Protein AF-A0A9X1FYC7-F1 (afdb_monomer)

Organism: NCBI:txid2859783

pLDDT: mean 73.68, std 27.94, range [28.66, 98.88]

Structure (mmCIF, N/CA/C/O backbone):
data_AF-A0A9X1FYC7-F1
#
_entry.id   AF-A0A9X1FYC7-F1
#
loop_
_atom_site.group_PDB
_atom_site.id
_atom_site.type_symbol
_atom_site.label_atom_id
_atom_site.label_alt_id
_atom_site.label_comp_id
_atom_site.label_asym_id
_atom_site.label_entity_id
_atom_site.label_seq_id
_atom_site.pdbx_PDB_ins_code
_atom_site.Cartn_x
_atom_site.Cartn_y
_atom_site.Cartn_z
_atom_site.occupancy
_atom_site.B_iso_or_equiv
_atom_site.auth_seq_id
_atom_site.auth_comp_id
_atom_site.auth_asym_id
_atom_site.auth_atom_id
_atom_site.pdbx_PDB_model_num
ATOM 1 N N . MET A 1 1 ? -61.779 7.652 -61.565 1.00 39.59 1 MET A N 1
ATOM 2 C CA . MET A 1 1 ? -60.706 7.205 -62.481 1.00 39.59 1 MET A CA 1
ATOM 3 C C . MET A 1 1 ? -59.621 6.547 -61.623 1.00 39.59 1 MET A C 1
ATOM 5 O O . MET A 1 1 ? -58.997 7.245 -60.848 1.00 39.59 1 MET A O 1
ATOM 9 N N . THR A 1 2 ? -59.650 5.222 -61.398 1.00 35.53 2 THR A N 1
ATOM 10 C CA . THR A 1 2 ? -58.860 4.187 -62.126 1.00 35.53 2 THR A CA 1
ATOM 11 C C . THR A 1 2 ? -57.354 4.499 -62.146 1.00 35.53 2 THR A C 1
ATOM 13 O O . THR A 1 2 ? -57.005 5.549 -62.652 1.00 35.53 2 THR A O 1
ATOM 16 N N . LYS A 1 3 ? -56.393 3.660 -61.727 1.00 34.56 3 LYS A N 1
ATOM 17 C CA . LYS A 1 3 ? -56.337 2.210 -61.451 1.00 34.56 3 LYS A CA 1
ATOM 18 C C . LYS A 1 3 ? -54.973 1.872 -60.783 1.00 34.56 3 LYS A C 1
ATOM 20 O O . LYS A 1 3 ? -53.958 2.397 -61.207 1.00 34.56 3 LYS A O 1
ATOM 25 N N . LYS A 1 4 ? -55.015 0.886 -59.873 1.00 35.84 4 LYS A N 1
ATOM 26 C CA . LYS A 1 4 ? -54.132 -0.299 -59.682 1.00 35.84 4 LYS A CA 1
ATOM 27 C C . LYS A 1 4 ? -52.635 -0.210 -59.279 1.00 35.84 4 LYS A C 1
ATOM 29 O O . LYS A 1 4 ? -51.800 0.336 -59.981 1.00 35.84 4 LYS A O 1
ATOM 34 N N . LYS A 1 5 ? -52.361 -0.989 -58.211 1.00 39.53 5 LYS A N 1
ATOM 35 C CA . LYS A 1 5 ? -51.136 -1.730 -57.807 1.00 39.53 5 LYS A CA 1
ATOM 36 C C . LYS A 1 5 ? -50.434 -2.506 -58.949 1.00 39.53 5 LYS A C 1
ATOM 38 O O . LYS A 1 5 ? -51.079 -2.815 -59.952 1.00 39.53 5 LYS A O 1
ATOM 43 N N . PRO A 1 6 ? -49.201 -2.989 -58.698 1.00 44.75 6 PRO A N 1
ATOM 44 C CA . PRO A 1 6 ? -49.001 -4.418 -58.367 1.00 44.75 6 PRO A CA 1
ATOM 45 C C . PRO A 1 6 ? -48.153 -4.603 -57.075 1.00 44.75 6 PRO A C 1
ATOM 47 O O . PRO A 1 6 ? -47.366 -3.723 -56.759 1.00 44.75 6 PRO A O 1
ATOM 50 N N . THR A 1 7 ? -48.299 -5.581 -56.163 1.00 32.28 7 THR A N 1
ATOM 51 C CA . THR A 1 7 ? -48.655 -7.027 -56.175 1.00 32.28 7 THR A CA 1
ATOM 52 C C . THR A 1 7 ? -47.429 -7.966 -56.261 1.00 32.28 7 THR A C 1
ATOM 54 O O . THR A 1 7 ? -46.946 -8.205 -57.358 1.00 32.28 7 THR A O 1
ATOM 57 N N . THR A 1 8 ? -47.052 -8.530 -55.090 1.00 30.67 8 THR A N 1
ATOM 58 C CA . THR A 1 8 ? -46.605 -9.933 -54.801 1.00 30.67 8 THR A CA 1
ATOM 59 C C . THR A 1 8 ? -45.218 -10.357 -55.358 1.00 30.67 8 THR A C 1
ATOM 61 O O . THR A 1 8 ? -44.834 -9.962 -56.442 1.00 30.67 8 THR A O 1
ATOM 64 N N . THR A 1 9 ? -44.365 -11.173 -54.715 1.00 29.67 9 THR A N 1
ATOM 65 C CA . THR A 1 9 ? -44.637 -12.463 -54.053 1.00 29.67 9 THR A CA 1
ATOM 66 C C . THR A 1 9 ? -43.403 -12.989 -53.298 1.00 29.67 9 THR A C 1
ATOM 68 O O . THR A 1 9 ? -42.293 -12.961 -53.821 1.00 29.67 9 THR A O 1
ATOM 71 N N . LEU A 1 10 ? -43.641 -13.555 -52.109 1.00 33.66 10 LEU A N 1
ATOM 72 C CA . LEU A 1 10 ? -42.809 -14.553 -51.428 1.00 33.66 10 LEU A CA 1
ATOM 73 C C . LEU A 1 10 ? -42.621 -15.830 -52.271 1.00 33.66 10 LEU A C 1
ATOM 75 O O . LEU A 1 10 ? -43.569 -16.291 -52.903 1.00 33.66 10 LEU A O 1
ATOM 79 N N . LYS A 1 11 ? -41.476 -16.509 -52.131 1.00 32.56 11 LYS A N 1
ATOM 80 C CA . LYS A 1 11 ? -41.383 -17.964 -52.342 1.00 32.56 11 LYS A CA 1
ATOM 81 C C . LYS A 1 11 ? -40.678 -18.639 -51.164 1.00 32.56 11 LYS A C 1
ATOM 83 O O . LYS A 1 11 ? -39.485 -18.466 -50.954 1.00 32.56 11 LYS A O 1
ATOM 88 N N . LYS A 1 12 ? -41.466 -19.422 -50.420 1.00 36.34 12 LYS A N 1
ATOM 89 C CA . LYS A 1 12 ? -41.041 -20.607 -49.664 1.00 36.34 12 LYS A CA 1
ATOM 90 C C . LYS A 1 12 ? -40.806 -21.756 -50.651 1.00 36.34 12 LYS A C 1
ATOM 92 O O . LYS A 1 12 ? -41.592 -21.887 -51.587 1.00 36.34 12 LYS A O 1
ATOM 97 N N . SER A 1 13 ? -39.864 -22.648 -50.350 1.00 31.16 13 SER A N 1
ATOM 98 C CA . SER A 1 13 ? -40.014 -24.086 -50.625 1.00 31.16 13 SER A CA 1
ATOM 99 C C . SER A 1 13 ? -38.979 -24.909 -49.847 1.00 31.16 13 SER A C 1
ATOM 101 O O . SER A 1 13 ? -37.792 -24.846 -50.147 1.00 31.16 13 SER A O 1
ATOM 103 N N . ALA A 1 14 ? -39.454 -25.697 -48.880 1.00 36.84 14 ALA A N 1
ATOM 104 C CA . ALA A 1 14 ? -38.977 -27.066 -48.655 1.00 36.84 14 ALA A CA 1
ATOM 105 C C . ALA A 1 14 ? -39.871 -28.002 -49.498 1.00 36.84 14 ALA A C 1
ATOM 107 O O . ALA A 1 14 ? -40.963 -27.569 -49.892 1.00 36.84 14 ALA A O 1
ATOM 108 N N . PRO A 1 15 ? -39.427 -29.220 -49.847 1.00 40.66 15 PRO A N 1
ATOM 109 C CA . PRO A 1 15 ? -39.662 -30.424 -49.012 1.00 40.66 15 PRO A CA 1
ATOM 110 C C . PRO A 1 15 ? -38.456 -31.408 -49.125 1.00 40.66 15 PRO A C 1
ATOM 112 O O . PRO A 1 15 ? -37.512 -31.102 -49.839 1.00 40.66 15 PRO A O 1
ATOM 115 N N . SER A 1 16 ? -38.321 -32.611 -48.559 1.00 29.22 16 SER A N 1
ATOM 116 C CA . SER A 1 16 ? -38.872 -33.417 -47.457 1.00 29.22 16 SER A CA 1
ATOM 117 C C . SER A 1 16 ? -38.073 -34.744 -47.447 1.00 29.22 16 SER A C 1
ATOM 119 O O . SER A 1 16 ? -37.817 -35.271 -48.522 1.00 29.22 16 SER A O 1
ATOM 121 N N . LEU A 1 17 ? -37.763 -35.275 -46.256 1.00 30.27 17 LEU A N 1
ATOM 122 C CA . LEU A 1 17 ? -37.797 -36.695 -45.835 1.00 30.27 17 LEU A CA 1
ATOM 123 C C . LEU A 1 17 ? -37.235 -37.810 -46.752 1.00 30.27 17 LEU A C 1
ATOM 125 O O . LEU A 1 17 ? -37.839 -38.124 -47.767 1.00 30.27 17 LEU A O 1
ATOM 129 N N . SER A 1 18 ? -36.233 -38.559 -46.262 1.00 30.00 18 SER A N 1
ATOM 130 C CA . SER A 1 18 ? -36.378 -39.975 -45.834 1.00 30.00 18 SER A CA 1
ATOM 131 C C . SER A 1 18 ? -35.009 -40.643 -45.631 1.00 30.00 18 SER A C 1
ATOM 133 O O . SER A 1 18 ? -34.160 -40.535 -46.512 1.00 30.00 18 SER A O 1
ATOM 135 N N . GLY A 1 19 ? -34.813 -41.387 -44.536 1.00 28.66 19 GLY A N 1
ATOM 136 C CA . GLY A 1 19 ? -33.676 -42.309 -44.414 1.00 28.66 19 GLY A CA 1
ATOM 137 C C . GLY A 1 19 ? -33.257 -42.639 -42.984 1.00 28.66 19 GLY A C 1
ATOM 138 O O . GLY A 1 19 ? -32.176 -42.251 -42.561 1.00 28.66 19 GLY A O 1
ATOM 139 N N . SER A 1 20 ? -34.109 -43.352 -42.247 1.00 31.59 20 SER A N 1
ATOM 140 C CA . SER A 1 20 ? -33.734 -44.055 -41.016 1.00 31.59 20 SER A CA 1
ATOM 141 C C . SER A 1 20 ? -32.951 -45.322 -41.360 1.00 31.59 20 SER A C 1
ATOM 143 O O . SER A 1 20 ? -33.484 -46.134 -42.110 1.00 31.59 20 SER A O 1
ATOM 145 N N . VAL A 1 21 ? -31.775 -45.550 -40.761 1.00 33.66 21 VAL A N 1
ATOM 146 C CA . VAL A 1 21 ? -31.262 -46.908 -40.490 1.00 33.66 21 VAL A CA 1
ATOM 147 C C . VAL A 1 21 ? -30.452 -46.898 -39.184 1.00 33.66 21 VAL A C 1
ATOM 149 O O . VAL A 1 21 ? -29.714 -45.958 -38.903 1.00 33.66 21 VAL A O 1
ATOM 152 N N . HIS A 1 22 ? -30.693 -47.930 -38.379 1.00 34.09 22 HIS A N 1
ATOM 153 C CA . HIS A 1 22 ? -30.219 -48.213 -37.022 1.00 34.09 22 HIS A CA 1
ATOM 154 C C . HIS A 1 22 ? -28.691 -48.374 -36.858 1.00 34.09 22 HIS A C 1
ATOM 156 O O . HIS A 1 22 ? -27.996 -48.608 -37.845 1.00 34.09 22 HIS A O 1
ATOM 162 N N . PRO A 1 23 ? -28.178 -48.322 -35.607 1.00 35.34 23 PRO A N 1
ATOM 163 C CA . PRO A 1 23 ? -26.800 -48.670 -35.276 1.00 35.34 23 PRO A CA 1
ATOM 164 C C . PRO A 1 23 ? -26.636 -50.196 -35.180 1.00 35.34 23 PRO A C 1
ATOM 166 O O . PRO A 1 23 ? -27.430 -50.868 -34.521 1.00 35.34 23 PRO A O 1
ATOM 169 N N . GLU A 1 24 ? -25.603 -50.736 -35.823 1.00 30.73 24 GLU A N 1
ATOM 170 C CA . GLU A 1 24 ? -25.216 -52.146 -35.729 1.00 30.73 24 GLU A CA 1
ATOM 171 C C . GLU A 1 24 ? -24.050 -52.305 -34.743 1.00 30.73 24 GLU A C 1
ATOM 173 O O . GLU A 1 24 ? -23.119 -51.498 -34.708 1.00 30.73 24 GLU A O 1
ATOM 178 N N . ALA A 1 25 ? -24.165 -53.320 -33.891 1.00 31.06 25 ALA A N 1
ATOM 179 C CA . ALA A 1 25 ? -23.308 -53.603 -32.754 1.00 31.06 25 ALA A CA 1
ATOM 180 C C . ALA A 1 25 ? -22.258 -54.683 -33.070 1.00 31.06 25 ALA A C 1
ATOM 182 O O . ALA A 1 25 ? -22.609 -55.694 -33.666 1.00 31.06 25 ALA A O 1
ATOM 183 N N . ALA A 1 26 ? -21.045 -54.471 -32.531 1.00 35.38 26 ALA A N 1
ATOM 184 C CA . ALA A 1 26 ? -20.015 -55.436 -32.092 1.00 35.38 26 ALA A CA 1
ATOM 185 C C . ALA A 1 26 ? -19.404 -56.414 -33.145 1.00 35.38 26 ALA A C 1
ATOM 187 O O . ALA A 1 26 ? -20.023 -56.719 -34.157 1.00 35.38 26 ALA A O 1
ATOM 188 N N . PRO A 1 27 ? -18.155 -56.892 -32.944 1.00 37.44 27 PRO A N 1
ATOM 189 C CA . PRO A 1 27 ? -17.914 -57.868 -31.886 1.00 37.44 27 PRO A CA 1
ATOM 190 C C . PRO A 1 27 ? -16.677 -57.609 -31.018 1.00 37.44 27 PRO A C 1
ATOM 192 O O . PRO A 1 27 ? -15.715 -56.928 -31.371 1.00 37.44 27 PRO A O 1
ATOM 195 N N . GLU A 1 28 ? -16.777 -58.221 -29.850 1.00 32.88 28 GLU A N 1
ATOM 196 C CA . GLU A 1 28 ? -15.784 -58.438 -28.817 1.00 32.88 28 GLU A CA 1
ATOM 197 C C . GLU A 1 28 ? -14.549 -59.162 -29.373 1.00 32.88 28 GLU A C 1
ATOM 199 O O . GLU A 1 28 ? -14.662 -60.096 -30.167 1.00 32.88 28 GLU A O 1
ATOM 204 N N . HIS A 1 29 ? -13.365 -58.764 -28.910 1.00 35.06 29 HIS A N 1
ATOM 205 C CA . HIS A 1 29 ? -12.172 -59.596 -28.997 1.00 35.06 29 HIS A CA 1
ATOM 206 C C . HIS A 1 29 ? -11.594 -59.750 -27.593 1.00 35.06 29 HIS A C 1
ATOM 208 O O . HIS A 1 29 ? -10.916 -58.865 -27.070 1.00 35.06 29 HIS A O 1
ATOM 214 N N . GLU A 1 30 ? -11.903 -60.894 -26.985 1.00 33.81 30 GLU A N 1
ATOM 215 C CA . GLU A 1 30 ? -11.143 -61.450 -25.876 1.00 33.81 30 GLU A CA 1
ATOM 216 C C . GLU A 1 30 ? -9.729 -61.813 -26.361 1.00 33.81 30 GLU A C 1
ATOM 218 O O . GLU A 1 30 ? -9.543 -62.381 -27.441 1.00 33.81 30 GLU A O 1
ATOM 223 N N . GLY A 1 31 ? -8.726 -61.467 -25.555 1.00 32.03 31 GLY A N 1
ATOM 224 C CA . GLY A 1 31 ? -7.322 -61.787 -25.786 1.00 32.03 31 GLY A CA 1
ATOM 225 C C . GLY A 1 31 ? -6.504 -61.538 -24.519 1.00 32.03 31 GLY A C 1
ATOM 226 O O . GLY A 1 31 ? -6.335 -60.397 -24.105 1.00 32.03 31 GLY A O 1
ATOM 227 N N . GLU A 1 32 ? -6.060 -62.634 -23.906 1.00 35.28 32 GLU A N 1
ATOM 228 C CA . GLU A 1 32 ? -5.265 -62.796 -22.676 1.00 35.28 32 GLU A CA 1
ATOM 229 C C . GLU A 1 32 ? -4.143 -61.770 -22.382 1.00 35.28 32 GLU A C 1
ATOM 231 O O . GLU A 1 32 ? -3.536 -61.203 -23.294 1.00 35.28 32 GLU A O 1
ATOM 236 N N . PRO A 1 33 ? -3.769 -61.603 -21.092 1.00 39.25 33 PRO A N 1
ATOM 237 C CA . PRO A 1 33 ? -2.792 -60.610 -20.655 1.00 39.25 33 PRO A CA 1
ATOM 238 C C . PRO A 1 33 ? -1.338 -61.075 -20.872 1.00 39.25 33 PRO A C 1
ATOM 240 O O . PRO A 1 33 ? -0.995 -62.222 -20.561 1.00 39.25 33 PRO A O 1
ATOM 243 N N . PRO A 1 34 ? -0.412 -60.197 -21.307 1.00 37.66 34 PRO A N 1
ATOM 244 C CA . PRO A 1 34 ? 0.995 -60.551 -21.351 1.00 37.66 34 PRO A CA 1
ATOM 245 C C . PRO A 1 34 ? 1.662 -60.402 -19.976 1.00 37.66 34 PRO A C 1
ATOM 247 O O . PRO A 1 34 ? 1.774 -59.329 -19.388 1.00 37.66 34 PRO A O 1
ATOM 250 N N . LYS A 1 35 ? 2.114 -61.568 -19.517 1.00 33.72 35 LYS A N 1
ATOM 251 C CA . LYS A 1 35 ? 3.142 -61.914 -18.530 1.00 33.72 35 LYS A CA 1
ATOM 252 C C . LYS A 1 35 ? 4.108 -60.793 -18.112 1.00 33.72 35 LYS A C 1
ATOM 254 O O . LYS A 1 35 ? 4.807 -60.191 -18.920 1.00 33.72 35 LYS A O 1
ATOM 259 N N . THR A 1 36 ? 4.237 -60.679 -16.793 1.00 35.31 36 THR A N 1
ATOM 260 C CA . THR A 1 36 ? 5.362 -60.116 -16.040 1.00 35.31 36 THR A CA 1
ATOM 261 C C . THR A 1 36 ? 6.721 -60.536 -16.606 1.00 35.31 36 THR A C 1
ATOM 263 O O . THR A 1 36 ? 7.048 -61.724 -16.620 1.00 35.31 36 THR A O 1
ATOM 266 N N . ALA A 1 37 ? 7.543 -59.556 -16.975 1.00 34.03 37 ALA A N 1
ATOM 267 C CA . ALA A 1 37 ? 8.979 -59.723 -17.148 1.00 34.03 37 ALA A CA 1
ATOM 268 C C . ALA A 1 37 ? 9.693 -58.720 -16.234 1.00 34.03 37 ALA A C 1
ATOM 270 O O . ALA A 1 37 ? 9.769 -57.529 -16.530 1.00 34.03 37 ALA A O 1
ATOM 271 N N . SER A 1 38 ? 10.195 -59.221 -15.103 1.00 31.80 38 SER A N 1
ATOM 272 C CA . SER A 1 38 ? 11.204 -58.545 -14.291 1.00 31.80 38 SER A CA 1
ATOM 273 C C . SER A 1 38 ? 12.414 -58.233 -15.166 1.00 31.80 38 SER A C 1
ATOM 275 O O . SER A 1 38 ? 13.122 -59.148 -15.582 1.00 31.80 38 SER A O 1
ATOM 277 N N . GLN A 1 39 ? 12.682 -56.954 -15.413 1.00 33.38 39 GLN A N 1
ATOM 278 C CA . GLN A 1 39 ? 14.016 -56.515 -15.799 1.00 33.38 39 GLN A CA 1
ATOM 279 C C . GLN A 1 39 ? 14.755 -56.091 -14.535 1.00 33.38 39 GLN A C 1
ATOM 281 O O . GLN A 1 39 ? 14.497 -55.053 -13.933 1.00 33.38 39 GLN A O 1
ATOM 286 N N . THR A 1 40 ? 15.661 -56.965 -14.117 1.00 32.84 40 THR A N 1
ATOM 287 C CA . THR A 1 40 ? 16.714 -56.688 -13.149 1.00 32.84 40 THR A CA 1
ATOM 288 C C . THR A 1 40 ? 17.644 -55.620 -13.722 1.00 32.84 40 THR A C 1
ATOM 290 O O . THR A 1 40 ? 18.358 -55.879 -14.692 1.00 32.84 40 THR A O 1
ATOM 293 N N . VAL A 1 41 ? 17.648 -54.428 -13.128 1.00 35.31 41 VAL A N 1
ATOM 294 C CA . VAL A 1 41 ? 18.678 -53.412 -13.370 1.00 35.31 41 VAL A CA 1
ATOM 295 C C . VAL A 1 41 ? 19.931 -53.854 -12.612 1.00 35.31 41 VAL A C 1
ATOM 297 O O . VAL A 1 41 ? 19.954 -53.852 -11.383 1.00 35.31 41 VAL A O 1
ATOM 300 N N . GLY A 1 42 ? 20.945 -54.314 -13.347 1.00 33.16 42 GLY A N 1
ATOM 301 C CA . GLY A 1 42 ? 22.277 -54.577 -12.800 1.00 33.16 42 GLY A CA 1
ATOM 302 C C . GLY A 1 42 ? 23.008 -53.267 -12.461 1.00 33.16 42 GLY A C 1
ATOM 303 O O . GLY A 1 42 ? 22.715 -52.235 -13.069 1.00 33.16 42 GLY A O 1
ATOM 304 N N . PRO A 1 43 ? 23.939 -53.280 -11.493 1.00 34.44 43 PRO A N 1
ATOM 305 C CA . PRO A 1 43 ? 24.620 -52.076 -11.031 1.00 34.44 43 PRO A CA 1
ATOM 306 C C . PRO A 1 43 ? 25.580 -51.544 -12.102 1.00 34.44 43 PRO A C 1
ATOM 308 O O . PRO A 1 43 ? 26.442 -52.267 -12.597 1.00 34.44 43 PRO A O 1
ATOM 311 N N . VAL A 1 44 ? 25.432 -50.264 -12.444 1.00 38.22 44 VAL A N 1
ATOM 312 C CA . VAL A 1 44 ? 26.381 -49.523 -13.283 1.00 38.22 44 VAL A CA 1
ATOM 313 C C . VAL A 1 44 ? 27.482 -48.987 -12.369 1.00 38.22 44 VAL A C 1
ATOM 315 O O . VAL A 1 44 ? 27.223 -48.144 -11.512 1.00 38.22 44 VAL A O 1
ATOM 318 N N . GLU A 1 45 ? 28.702 -49.501 -12.524 1.00 38.97 45 GLU A N 1
ATOM 319 C CA . GLU A 1 45 ? 29.892 -48.973 -11.852 1.00 38.97 45 GLU A CA 1
ATOM 320 C C . GLU A 1 45 ? 30.224 -47.553 -12.357 1.00 38.97 45 GLU A C 1
ATOM 322 O O . GLU A 1 45 ? 30.182 -47.305 -13.568 1.00 38.97 45 GLU A O 1
ATOM 327 N N . PRO A 1 46 ? 30.580 -46.605 -11.468 1.00 37.09 46 PRO A N 1
ATOM 328 C CA . PRO A 1 46 ? 30.942 -45.254 -11.870 1.00 37.09 46 PRO A CA 1
ATOM 329 C C . PRO A 1 46 ? 32.383 -45.198 -12.397 1.00 37.09 46 PRO A C 1
ATOM 331 O O . PRO A 1 46 ? 33.333 -45.650 -11.758 1.00 37.09 46 PRO A O 1
ATOM 334 N N . LYS A 1 47 ? 32.545 -44.587 -13.572 1.00 35.38 47 LYS A N 1
ATOM 335 C CA . LYS A 1 47 ? 33.841 -44.258 -14.179 1.00 35.38 47 LYS A CA 1
ATOM 336 C C . LYS A 1 47 ? 34.431 -43.020 -13.472 1.00 35.38 47 LYS A C 1
ATOM 338 O O . LYS A 1 47 ? 33.677 -42.082 -13.224 1.00 35.38 47 LYS A O 1
ATOM 343 N N . PRO A 1 48 ? 35.736 -42.976 -13.142 1.00 34.88 48 PRO A N 1
ATOM 344 C CA . PRO A 1 48 ? 36.305 -41.868 -12.378 1.00 34.88 48 PRO A CA 1
ATOM 345 C C . PRO A 1 48 ? 36.494 -40.627 -13.261 1.00 34.88 48 PRO A C 1
ATOM 347 O O . PRO A 1 48 ? 37.219 -40.673 -14.257 1.00 34.88 48 PRO A O 1
ATOM 350 N N . GLU A 1 49 ? 35.854 -39.518 -12.887 1.00 37.97 49 GLU A N 1
ATOM 351 C CA . GLU A 1 49 ? 36.112 -38.199 -13.467 1.00 37.97 49 GLU A CA 1
ATOM 352 C C . GLU A 1 49 ? 37.311 -37.530 -12.789 1.00 37.97 49 GLU A C 1
ATOM 354 O O . GLU A 1 49 ? 37.517 -37.614 -11.576 1.00 37.97 49 GLU A O 1
ATOM 359 N N . ALA A 1 50 ? 38.137 -36.903 -13.622 1.00 33.38 50 ALA A N 1
ATOM 360 C CA . ALA A 1 50 ? 39.392 -36.281 -13.253 1.00 33.38 50 ALA A CA 1
ATOM 361 C C . ALA A 1 50 ? 39.170 -35.028 -12.396 1.00 33.38 50 ALA A C 1
ATOM 363 O O . ALA A 1 50 ? 38.426 -34.121 -12.761 1.00 33.38 50 ALA A O 1
ATOM 364 N N . VAL A 1 51 ? 39.886 -34.967 -11.277 1.00 33.06 51 VAL A N 1
ATOM 365 C CA . VAL A 1 51 ? 40.016 -33.777 -10.438 1.00 33.06 51 VAL A CA 1
ATOM 366 C C . VAL A 1 51 ? 40.881 -32.756 -11.179 1.00 33.06 51 VAL A C 1
ATOM 368 O O . VAL A 1 51 ? 42.070 -32.994 -11.388 1.00 33.06 51 VAL A O 1
ATOM 371 N N . THR A 1 52 ? 40.305 -31.614 -11.551 1.00 36.22 52 THR A N 1
ATOM 372 C CA . THR A 1 52 ? 41.070 -30.414 -11.915 1.00 36.22 52 THR A CA 1
ATOM 373 C C . THR A 1 52 ? 40.837 -29.327 -10.877 1.00 36.22 52 THR A C 1
ATOM 375 O O . THR A 1 52 ? 39.724 -28.833 -10.709 1.00 36.22 52 THR A O 1
ATOM 378 N N . ASP A 1 53 ? 41.920 -28.984 -10.189 1.00 35.34 53 ASP A N 1
ATOM 379 C CA . ASP A 1 53 ? 42.091 -27.799 -9.357 1.00 35.34 53 ASP A CA 1
ATOM 380 C C . ASP A 1 53 ? 41.907 -26.528 -10.207 1.00 35.34 53 ASP A C 1
ATOM 382 O O . ASP A 1 53 ? 42.546 -26.368 -11.248 1.00 35.34 53 ASP A O 1
ATOM 386 N N . ALA A 1 54 ? 41.007 -25.641 -9.782 1.00 35.28 54 ALA A N 1
ATOM 387 C CA . ALA A 1 54 ? 40.822 -24.317 -10.365 1.00 35.28 54 ALA A CA 1
ATOM 388 C C . ALA A 1 54 ? 40.393 -23.332 -9.271 1.00 35.28 54 ALA A C 1
ATOM 390 O O . ALA A 1 54 ? 39.231 -22.959 -9.112 1.00 35.28 54 ALA A O 1
ATOM 391 N N . THR A 1 55 ? 41.382 -22.894 -8.502 1.00 42.97 55 THR A N 1
ATOM 392 C CA . THR A 1 55 ? 41.341 -21.659 -7.723 1.00 42.97 55 THR A CA 1
ATOM 393 C C . THR A 1 55 ? 41.282 -20.451 -8.671 1.00 42.97 55 THR A C 1
ATOM 395 O O . THR A 1 55 ? 42.304 -19.969 -9.150 1.00 42.97 55 THR A O 1
ATOM 398 N N . ALA A 1 56 ? 40.082 -19.925 -8.945 1.00 37.75 56 ALA A N 1
ATOM 399 C CA . ALA A 1 56 ? 39.911 -18.636 -9.624 1.00 37.75 56 ALA A CA 1
ATOM 400 C C . ALA A 1 56 ? 38.743 -17.833 -9.023 1.00 37.75 56 ALA A C 1
ATOM 402 O O . ALA A 1 56 ? 37.587 -18.247 -9.039 1.00 37.75 56 ALA A O 1
ATOM 403 N N . LYS A 1 57 ? 39.073 -16.661 -8.472 1.00 37.50 57 LYS A N 1
ATOM 404 C CA . LYS A 1 57 ? 38.147 -15.667 -7.910 1.00 37.50 57 LYS A CA 1
ATOM 405 C C . LYS A 1 57 ? 37.365 -14.968 -9.043 1.00 37.50 57 LYS A C 1
ATOM 407 O O . LYS A 1 57 ? 38.000 -14.580 -10.023 1.00 37.50 57 LYS A O 1
ATOM 412 N N . PRO A 1 58 ? 36.041 -14.748 -8.925 1.00 40.53 58 PRO A N 1
ATOM 413 C CA . PRO A 1 58 ? 35.275 -14.043 -9.954 1.00 40.53 58 PRO A CA 1
ATOM 414 C C . PRO A 1 58 ? 35.661 -12.549 -10.039 1.00 40.53 58 PRO A C 1
ATOM 416 O O . PRO A 1 58 ? 35.999 -11.947 -9.011 1.00 40.53 58 PRO A O 1
ATOM 419 N N . PRO A 1 59 ? 35.629 -11.936 -11.240 1.00 39.66 59 PRO A N 1
ATOM 420 C CA . PRO A 1 59 ? 35.963 -10.526 -11.427 1.00 39.66 59 PRO A CA 1
ATOM 421 C C . PRO A 1 59 ? 34.891 -9.599 -10.834 1.00 39.66 59 PRO A C 1
ATOM 423 O O . PRO A 1 59 ? 33.704 -9.919 -10.808 1.00 39.66 59 PRO A O 1
ATOM 426 N N . ALA A 1 60 ? 35.334 -8.438 -10.346 1.00 39.44 60 ALA A N 1
ATOM 427 C CA . ALA A 1 60 ? 34.481 -7.414 -9.749 1.00 39.44 60 ALA A CA 1
ATOM 428 C C . ALA A 1 60 ? 33.536 -6.766 -10.788 1.00 39.44 60 ALA A C 1
ATOM 430 O O . ALA A 1 60 ? 33.930 -6.617 -11.948 1.00 39.44 60 ALA A O 1
ATOM 431 N N . PRO A 1 61 ? 32.317 -6.350 -10.391 1.00 39.03 61 PRO A N 1
ATOM 432 C CA . PRO A 1 61 ? 31.376 -5.686 -11.289 1.00 39.03 61 PRO A CA 1
ATOM 433 C C . PRO A 1 61 ? 31.882 -4.302 -11.722 1.00 39.03 61 PRO A C 1
ATOM 435 O O . PRO A 1 61 ? 32.490 -3.569 -10.941 1.00 39.03 61 PRO A O 1
ATOM 438 N N . ALA A 1 62 ? 31.623 -3.960 -12.986 1.00 40.50 62 ALA A N 1
ATOM 439 C CA . ALA A 1 62 ? 32.004 -2.689 -13.593 1.00 40.50 62 ALA A CA 1
ATOM 440 C C . ALA A 1 62 ? 31.260 -1.502 -12.951 1.00 40.50 62 ALA A C 1
ATOM 442 O O . ALA A 1 62 ? 30.075 -1.593 -12.633 1.00 40.50 62 ALA A O 1
ATOM 443 N N . ALA A 1 63 ? 31.973 -0.388 -12.773 1.00 35.28 63 ALA A N 1
ATOM 444 C CA . ALA A 1 63 ? 31.440 0.851 -12.212 1.00 35.28 63 ALA A CA 1
ATOM 445 C C . ALA A 1 63 ? 30.396 1.507 -13.145 1.00 35.28 63 ALA A C 1
ATOM 447 O O . ALA A 1 63 ? 30.548 1.433 -14.368 1.00 35.28 63 ALA A O 1
ATOM 448 N N . PRO A 1 64 ? 29.359 2.171 -12.596 1.00 35.84 64 PRO A N 1
ATOM 449 C CA . PRO A 1 64 ? 28.338 2.839 -13.398 1.00 35.84 64 PRO A CA 1
ATOM 450 C C . PRO A 1 64 ? 28.888 4.101 -14.092 1.00 35.84 64 PRO A C 1
ATOM 452 O O . PRO A 1 64 ? 29.758 4.779 -13.534 1.00 35.84 64 PRO A O 1
ATOM 455 N N . PRO A 1 65 ? 28.385 4.447 -15.292 1.00 40.59 65 PRO A N 1
ATOM 456 C CA . PRO A 1 65 ? 28.806 5.641 -16.012 1.00 40.59 65 PRO A CA 1
ATOM 457 C C . PRO A 1 65 ? 28.413 6.917 -15.255 1.00 40.59 65 PRO A C 1
ATOM 459 O O . PRO A 1 65 ? 27.263 7.136 -14.884 1.00 40.59 65 PRO A O 1
ATOM 462 N N . THR A 1 66 ? 29.404 7.777 -15.046 1.00 35.69 66 THR A N 1
ATOM 463 C CA . THR A 1 66 ? 29.300 9.070 -14.372 1.00 35.69 66 THR A CA 1
ATOM 464 C C . THR A 1 66 ? 28.977 10.179 -15.372 1.00 35.69 66 THR A C 1
ATOM 466 O O . THR A 1 66 ? 29.910 10.777 -15.898 1.00 35.69 66 THR A O 1
ATOM 469 N N . THR A 1 67 ? 27.699 10.450 -15.660 1.00 33.69 67 THR A N 1
ATOM 470 C CA . THR A 1 67 ? 27.116 11.805 -15.882 1.00 33.69 67 THR A CA 1
ATOM 471 C C . THR A 1 67 ? 25.650 11.702 -16.338 1.00 33.69 67 THR A C 1
ATOM 473 O O . THR A 1 67 ? 25.375 10.952 -17.273 1.00 33.69 67 THR A O 1
ATOM 476 N N . PRO A 1 68 ? 24.700 12.454 -15.749 1.00 34.34 68 PRO A N 1
ATOM 477 C CA . PRO A 1 68 ? 23.345 12.564 -16.286 1.00 34.34 68 PRO A CA 1
ATOM 478 C C . PRO A 1 68 ? 23.324 13.510 -17.493 1.00 34.34 68 PRO A C 1
ATOM 480 O O . PRO A 1 68 ? 23.872 14.610 -17.430 1.00 34.34 68 PRO A O 1
ATOM 483 N N . ALA A 1 69 ? 22.666 13.100 -18.577 1.00 34.75 69 ALA A N 1
ATOM 484 C CA . ALA A 1 69 ? 22.274 14.011 -19.646 1.00 34.75 69 ALA A CA 1
ATOM 485 C C . ALA A 1 69 ? 21.075 14.853 -19.174 1.00 34.75 69 ALA A C 1
ATOM 487 O O . ALA A 1 69 ? 20.100 14.309 -18.656 1.00 34.75 69 ALA A O 1
ATOM 488 N N . GLU A 1 70 ? 21.159 16.173 -19.337 1.00 30.30 70 GLU A N 1
ATOM 489 C CA . GLU A 1 70 ? 20.110 17.128 -18.967 1.00 30.30 70 GLU A CA 1
ATOM 490 C C . GLU A 1 70 ? 18.811 16.865 -19.750 1.00 30.30 70 GLU A C 1
ATOM 492 O O . GLU A 1 70 ? 18.773 16.950 -20.979 1.00 30.30 70 GLU A O 1
ATOM 497 N N . PHE A 1 71 ? 17.729 16.569 -19.029 1.00 39.62 71 PHE A N 1
ATOM 498 C CA . PHE A 1 71 ? 16.375 16.483 -19.570 1.00 39.62 71 PHE A CA 1
ATOM 499 C C . PHE A 1 71 ? 15.721 17.871 -19.557 1.00 39.62 71 PHE A C 1
ATOM 501 O O . PHE A 1 71 ? 15.746 18.569 -18.544 1.00 39.62 71 PHE A O 1
ATOM 508 N N . LYS A 1 72 ? 15.119 18.279 -20.679 1.00 31.02 72 LYS A N 1
ATOM 509 C CA . LYS A 1 72 ? 14.403 19.555 -20.816 1.00 31.02 72 LYS A CA 1
ATOM 510 C C . LYS A 1 72 ? 12.920 19.284 -21.070 1.00 31.02 72 LYS A C 1
ATOM 512 O O . LYS A 1 72 ? 12.572 18.700 -22.093 1.00 31.02 72 LYS A O 1
ATOM 517 N N . MET A 1 73 ? 12.065 19.726 -20.148 1.00 29.30 73 MET A N 1
ATOM 518 C CA . MET A 1 73 ? 10.606 19.596 -20.245 1.00 29.30 73 MET A CA 1
ATOM 519 C C . MET A 1 73 ? 10.042 20.418 -21.421 1.00 29.30 73 MET A C 1
ATOM 521 O O . MET A 1 73 ? 10.466 21.565 -21.609 1.00 29.30 73 MET A O 1
ATOM 525 N N . PRO A 1 74 ? 9.067 19.904 -22.193 1.00 34.84 74 PRO A N 1
ATOM 526 C CA . PRO A 1 74 ? 8.273 20.738 -23.084 1.00 34.84 74 PRO A CA 1
ATOM 527 C C . PRO A 1 74 ? 7.249 21.546 -22.275 1.00 34.84 74 PRO A C 1
ATOM 529 O O . PRO A 1 74 ? 6.454 20.998 -21.513 1.00 34.84 74 PRO A O 1
ATOM 532 N N . ALA A 1 75 ? 7.286 22.867 -22.448 1.00 35.88 75 ALA A N 1
ATOM 533 C CA . ALA A 1 75 ? 6.259 23.774 -21.958 1.00 35.88 75 ALA A CA 1
ATOM 534 C C . ALA A 1 75 ? 4.958 23.594 -22.761 1.00 35.88 75 ALA A C 1
ATOM 536 O O . ALA A 1 75 ? 5.001 23.332 -23.962 1.00 35.88 75 ALA A O 1
ATOM 537 N N . ASP A 1 76 ? 3.834 23.803 -22.074 1.00 39.00 76 ASP A N 1
ATOM 538 C CA . ASP A 1 76 ? 2.454 23.858 -22.572 1.00 39.00 76 ASP A CA 1
ATOM 539 C C . ASP A 1 76 ? 1.701 22.523 -22.701 1.00 39.00 76 ASP A C 1
ATOM 541 O O . ASP A 1 76 ? 1.444 22.009 -23.786 1.00 39.00 76 ASP A O 1
ATOM 545 N N . THR A 1 77 ? 1.186 22.024 -21.572 1.00 31.69 77 THR A N 1
ATOM 546 C CA . THR A 1 77 ? -0.067 21.249 -21.563 1.00 31.69 77 THR A CA 1
ATOM 547 C C . THR A 1 77 ? -1.038 21.908 -20.587 1.00 31.69 77 THR A C 1
ATOM 549 O O . THR A 1 77 ? -0.884 21.824 -19.373 1.00 31.69 77 THR A O 1
ATOM 552 N N . LYS A 1 78 ? -2.027 22.637 -21.116 1.00 31.20 78 LYS A N 1
ATOM 553 C CA . LYS A 1 78 ? -3.100 23.229 -20.308 1.00 31.20 78 LYS A CA 1
ATOM 554 C C . LYS A 1 78 ? -4.086 22.136 -19.900 1.00 31.20 78 LYS A C 1
ATOM 556 O O . LYS A 1 78 ? -4.800 21.604 -20.748 1.00 31.20 78 LYS A O 1
ATOM 561 N N . LEU A 1 79 ? -4.147 21.853 -18.601 1.00 28.69 79 LEU A N 1
ATOM 562 C CA . LEU A 1 79 ? -5.185 21.035 -17.981 1.00 28.69 79 LEU A CA 1
ATOM 563 C C . LEU A 1 79 ? -6.543 21.739 -18.153 1.00 28.69 79 LEU A C 1
ATOM 565 O O . LEU A 1 79 ? -6.702 22.900 -17.771 1.00 28.69 79 LEU A O 1
ATOM 569 N N . THR A 1 80 ? -7.525 21.060 -18.744 1.00 30.84 80 THR A N 1
ATOM 570 C CA . THR A 1 80 ? -8.921 21.521 -18.762 1.00 30.84 80 THR A CA 1
ATOM 571 C C . THR A 1 80 ? -9.732 20.628 -17.834 1.00 30.84 80 THR A C 1
ATOM 573 O O . THR A 1 80 ? -9.790 19.417 -18.017 1.00 30.84 80 THR A O 1
ATOM 576 N N . VAL A 1 81 ? -10.332 21.234 -16.807 1.00 30.05 81 VAL A N 1
ATOM 577 C CA . VAL A 1 81 ? -11.185 20.545 -15.833 1.00 30.05 81 VAL A CA 1
ATOM 578 C C . VAL A 1 81 ? -12.509 20.200 -16.513 1.00 30.05 81 VAL A C 1
ATOM 580 O O . VAL A 1 81 ? -13.374 21.058 -16.700 1.00 30.05 81 VAL A O 1
ATOM 583 N N . GLY A 1 82 ? -12.652 18.941 -16.920 1.00 31.11 82 GLY A N 1
ATOM 584 C CA . GLY A 1 82 ? -13.932 18.366 -17.315 1.00 31.11 82 GLY A CA 1
ATOM 585 C C . GLY A 1 82 ? -14.795 18.137 -16.077 1.00 31.11 82 GLY A C 1
ATOM 586 O O . GLY A 1 82 ? -14.371 17.497 -15.121 1.00 31.11 82 GLY A O 1
ATOM 587 N N . LYS A 1 83 ? -16.006 18.692 -16.080 1.00 30.61 83 LYS A N 1
ATOM 588 C CA . LYS A 1 83 ? -17.000 18.543 -15.014 1.00 30.61 83 LYS A CA 1
ATOM 589 C C . LYS A 1 83 ? -17.431 17.069 -14.941 1.00 30.61 83 LYS A C 1
ATOM 591 O O . LYS A 1 83 ? -18.080 16.591 -15.867 1.00 30.61 83 LYS A O 1
ATOM 596 N N . LEU A 1 84 ? -17.051 16.353 -13.878 1.00 31.38 84 LEU A N 1
ATOM 597 C CA . LEU A 1 84 ? -17.569 15.011 -13.593 1.00 31.38 84 LEU A CA 1
ATOM 598 C C . LEU A 1 84 ? -19.062 15.122 -13.257 1.00 31.38 84 LEU A C 1
ATOM 600 O O . LEU A 1 84 ? -19.436 15.784 -12.289 1.00 31.38 84 LEU A O 1
ATOM 604 N N . GLU A 1 85 ? -19.916 14.476 -14.046 1.00 30.92 85 GLU A N 1
ATOM 605 C CA . GLU A 1 85 ? -21.299 14.214 -13.654 1.00 30.92 85 GLU A CA 1
ATOM 606 C C . GLU A 1 85 ? -21.316 12.982 -12.743 1.00 30.92 85 GLU A C 1
ATOM 608 O O . GLU A 1 85 ? -20.989 11.869 -13.154 1.00 30.92 85 GLU A O 1
ATOM 613 N N . THR A 1 86 ? -21.658 13.194 -11.474 1.00 35.97 86 THR A N 1
ATOM 614 C CA . THR A 1 86 ? -21.793 12.145 -10.464 1.00 35.97 86 THR A CA 1
ATOM 615 C C . THR A 1 86 ? -23.175 11.508 -10.569 1.00 35.97 86 THR A C 1
ATOM 617 O O . THR A 1 86 ? -24.142 12.030 -10.018 1.00 35.97 86 THR A O 1
ATOM 620 N N . ASN A 1 87 ? -23.273 10.360 -11.234 1.00 43.34 87 ASN A N 1
ATOM 621 C CA . ASN A 1 87 ? -24.377 9.428 -11.005 1.00 43.34 87 ASN A CA 1
ATOM 622 C C . ASN A 1 87 ? -23.934 8.411 -9.945 1.00 43.34 87 ASN A C 1
ATOM 624 O O . ASN A 1 87 ? -23.633 7.266 -10.268 1.00 43.34 87 ASN A O 1
ATOM 628 N N . CYS A 1 88 ? -23.847 8.851 -8.687 1.00 37.31 88 CYS A N 1
ATOM 629 C CA . CYS A 1 88 ? -23.799 7.933 -7.552 1.00 37.31 88 CYS A CA 1
ATOM 630 C C . CYS A 1 88 ? -25.236 7.684 -7.099 1.00 37.31 88 CYS A C 1
ATOM 632 O O . CYS A 1 88 ? -25.920 8.613 -6.668 1.00 37.31 88 CYS A O 1
ATOM 634 N N . GLU A 1 89 ? -25.694 6.439 -7.198 1.00 52.72 89 GLU A N 1
ATOM 635 C CA . GLU A 1 89 ? -26.798 5.992 -6.353 1.00 52.72 89 GLU A CA 1
ATOM 636 C C . GLU A 1 89 ? -26.361 6.111 -4.883 1.00 52.72 89 GLU A C 1
ATOM 638 O O . GLU A 1 89 ? -25.184 5.947 -4.561 1.00 52.72 89 GLU A O 1
ATOM 643 N N . ASP A 1 90 ? -27.302 6.456 -4.003 1.00 49.59 90 ASP A N 1
ATOM 644 C CA . ASP A 1 90 ? -27.052 6.646 -2.573 1.00 49.59 90 ASP A CA 1
ATOM 645 C C . ASP A 1 90 ? -26.455 5.359 -1.960 1.00 49.59 90 ASP A C 1
ATOM 647 O O . ASP A 1 90 ? -27.119 4.314 -1.996 1.00 49.59 90 ASP A O 1
ATOM 651 N N . PRO A 1 91 ? -25.238 5.401 -1.383 1.00 51.09 91 PRO A N 1
ATOM 652 C CA . PRO A 1 91 ? -24.608 4.240 -0.755 1.00 51.09 91 PRO A CA 1
ATOM 653 C C . PRO A 1 91 ? -25.509 3.566 0.288 1.00 51.09 91 PRO A C 1
ATOM 655 O O . PRO A 1 91 ? -25.542 2.338 0.378 1.00 51.09 91 PRO A O 1
ATOM 658 N N . ALA A 1 92 ? -26.324 4.343 1.012 1.00 49.66 92 ALA A N 1
ATOM 659 C CA . ALA A 1 92 ? -27.264 3.813 1.997 1.00 49.66 92 ALA A CA 1
ATOM 660 C C . ALA A 1 92 ? -28.377 2.962 1.357 1.00 49.66 92 ALA A C 1
ATOM 662 O O . ALA A 1 92 ? -28.847 1.988 1.950 1.00 49.66 92 ALA A O 1
ATOM 663 N N . ALA A 1 93 ? -28.783 3.288 0.126 1.00 48.38 93 ALA A N 1
ATOM 664 C CA . ALA A 1 93 ? -29.798 2.540 -0.611 1.00 48.38 93 ALA A CA 1
ATOM 665 C C . ALA A 1 93 ? -29.262 1.203 -1.152 1.00 48.38 93 ALA A C 1
ATOM 667 O O . ALA A 1 93 ? -30.012 0.224 -1.211 1.00 48.38 93 ALA A O 1
ATOM 668 N N . LEU A 1 94 ? -27.972 1.134 -1.500 1.00 52.47 94 LEU A N 1
ATOM 669 C CA . LEU A 1 94 ? -27.310 -0.112 -1.904 1.00 52.47 94 LEU A CA 1
ATOM 670 C C . LEU A 1 94 ? -27.156 -1.073 -0.717 1.00 52.47 94 LEU A C 1
ATOM 672 O O . LEU A 1 94 ? -27.496 -2.251 -0.843 1.00 52.47 94 LEU A O 1
ATOM 676 N N . ILE A 1 95 ? -26.768 -0.553 0.453 1.00 52.81 95 ILE A N 1
ATOM 677 C CA . ILE A 1 95 ? -26.677 -1.309 1.714 1.00 52.81 95 ILE A CA 1
ATOM 678 C C . ILE A 1 95 ? -28.053 -1.873 2.106 1.00 52.81 95 ILE A C 1
ATOM 680 O O . ILE A 1 95 ? -28.199 -3.072 2.348 1.00 52.81 95 ILE A O 1
ATOM 684 N N . ALA A 1 96 ? -29.101 -1.042 2.066 1.00 50.88 96 ALA A N 1
ATOM 685 C CA . ALA A 1 96 ? -30.464 -1.457 2.407 1.00 50.88 96 ALA A CA 1
ATOM 686 C C . ALA A 1 96 ? -31.063 -2.492 1.432 1.00 50.88 96 ALA A C 1
ATOM 688 O O . ALA A 1 96 ? -31.962 -3.250 1.805 1.00 50.88 96 ALA A O 1
ATOM 689 N N . LYS A 1 97 ? -30.595 -2.523 0.177 1.00 50.38 97 LYS A N 1
ATOM 690 C CA . LYS A 1 97 ? -31.023 -3.501 -0.834 1.00 50.38 97 LYS A CA 1
ATOM 691 C C . LYS A 1 97 ? -30.268 -4.826 -0.711 1.00 50.38 97 LYS A C 1
ATOM 693 O O . LYS A 1 97 ? -30.857 -5.869 -0.984 1.00 50.38 97 LYS A O 1
ATOM 698 N N . ALA A 1 98 ? -29.003 -4.794 -0.292 1.00 54.91 98 ALA A N 1
ATOM 699 C CA . ALA A 1 98 ? -28.203 -5.991 -0.048 1.00 54.91 98 ALA A CA 1
ATOM 700 C C . ALA A 1 98 ? -28.646 -6.741 1.221 1.00 54.91 98 ALA A C 1
ATOM 702 O O . ALA A 1 98 ? -28.650 -7.968 1.224 1.00 54.91 98 ALA A O 1
ATOM 703 N N . SER A 1 99 ? -29.090 -6.026 2.263 1.00 52.69 99 SER A N 1
ATOM 704 C CA . SER A 1 99 ? -29.389 -6.631 3.569 1.00 52.69 99 SER A CA 1
ATOM 705 C C . SER A 1 99 ? -30.768 -7.301 3.687 1.00 52.69 99 SER A C 1
ATOM 707 O O . SER A 1 99 ? -31.086 -7.824 4.756 1.00 52.69 99 SER A O 1
ATOM 709 N N . LYS A 1 100 ? -31.640 -7.226 2.668 1.00 43.53 100 LYS A N 1
ATOM 710 C CA . LYS A 1 100 ? -33.081 -7.407 2.916 1.00 43.53 100 LYS A CA 1
ATOM 711 C C . LYS A 1 100 ? -33.618 -8.836 2.909 1.00 43.53 100 LYS A C 1
ATOM 713 O O . LYS A 1 100 ? -34.702 -9.012 3.437 1.00 43.53 100 LYS A O 1
ATOM 718 N N . ASP A 1 101 ? -32.906 -9.844 2.411 1.00 43.09 101 ASP A N 1
ATOM 719 C CA . ASP A 1 101 ? -33.477 -11.201 2.331 1.00 43.09 101 ASP A CA 1
ATOM 720 C C . ASP A 1 101 ? -32.418 -12.312 2.329 1.00 43.09 101 ASP A C 1
ATOM 722 O O . ASP A 1 101 ? -32.335 -13.039 1.342 1.00 43.09 101 ASP A O 1
ATOM 726 N N . LYS A 1 102 ? -31.612 -12.492 3.386 1.00 48.97 102 LYS A N 1
ATOM 727 C CA . LYS A 1 102 ? -30.835 -13.739 3.546 1.00 48.97 102 LYS A CA 1
ATOM 728 C C . LYS A 1 102 ? -30.576 -14.089 5.016 1.00 48.97 102 LYS A C 1
ATOM 730 O O . LYS A 1 102 ? -29.669 -13.569 5.656 1.00 48.97 102 LYS A O 1
ATOM 735 N N . GLU A 1 103 ? -31.385 -15.000 5.553 1.00 48.28 103 GLU A N 1
ATOM 736 C CA . GLU A 1 103 ? -31.017 -15.751 6.757 1.00 48.28 103 GLU A CA 1
ATOM 737 C C . GLU A 1 103 ? -29.939 -16.782 6.384 1.00 48.28 103 GLU A C 1
ATOM 739 O O . GLU A 1 103 ? -30.104 -17.572 5.450 1.00 48.28 103 GLU A O 1
ATOM 744 N N . ALA A 1 104 ? -28.814 -16.751 7.099 1.00 49.62 104 ALA A N 1
ATOM 745 C CA . ALA A 1 104 ? -27.666 -17.617 6.862 1.00 49.62 104 ALA A CA 1
ATOM 746 C C . ALA A 1 104 ? -27.981 -19.092 7.196 1.00 49.62 104 ALA A C 1
ATOM 748 O O . ALA A 1 104 ? -28.613 -19.365 8.216 1.00 49.62 104 ALA A O 1
ATOM 749 N N . PRO A 1 105 ? -27.514 -20.075 6.402 1.00 49.66 105 PRO A N 1
ATOM 750 C CA . PRO A 1 105 ? -27.935 -21.471 6.546 1.00 49.66 105 PRO A CA 1
ATOM 751 C C . PRO A 1 105 ? -27.208 -22.279 7.644 1.00 49.66 105 PRO A C 1
ATOM 753 O O . PRO A 1 105 ? -27.376 -23.496 7.695 1.00 49.66 105 PRO A O 1
ATOM 756 N N . PHE A 1 106 ? -26.414 -21.663 8.528 1.00 46.69 106 PHE A N 1
ATOM 757 C CA . PHE A 1 106 ? -25.700 -22.374 9.600 1.00 46.69 106 PHE A CA 1
ATOM 758 C C . PHE A 1 106 ? -25.858 -21.671 10.961 1.00 46.69 106 PHE A C 1
ATOM 760 O O . PHE A 1 106 ? -25.846 -20.449 11.037 1.00 46.69 106 PHE A O 1
ATOM 767 N N . MET A 1 107 ? -26.061 -22.495 11.998 1.00 57.25 107 MET A N 1
ATOM 768 C CA . MET A 1 107 ? -26.449 -22.194 13.390 1.00 57.25 107 MET A CA 1
ATOM 769 C C . MET A 1 107 ? -25.714 -21.024 14.061 1.00 57.25 107 MET A C 1
ATOM 771 O O . MET A 1 107 ? -24.558 -20.769 13.745 1.00 57.25 107 MET A O 1
ATOM 775 N N . ASP A 1 108 ? -26.406 -20.410 15.035 1.00 66.44 108 ASP A N 1
ATOM 776 C CA . ASP A 1 108 ? -25.970 -19.353 15.961 1.00 66.44 108 ASP A CA 1
ATOM 777 C C . ASP A 1 108 ? -24.934 -18.396 15.369 1.00 66.44 108 ASP A C 1
ATOM 779 O O . ASP A 1 108 ? -23.723 -18.556 15.524 1.00 66.44 108 ASP A O 1
ATOM 783 N N . VAL A 1 109 ? -25.456 -17.377 14.685 1.00 63.44 109 VAL A N 1
ATOM 784 C CA . VAL A 1 109 ? -24.680 -16.293 14.086 1.00 63.44 109 VAL A CA 1
ATOM 785 C C . VAL A 1 109 ? -23.753 -15.681 15.149 1.00 63.44 109 VAL A C 1
ATOM 787 O O . VAL A 1 109 ? -24.252 -15.161 16.152 1.00 63.44 109 VAL A O 1
ATOM 790 N N . PRO A 1 110 ? -22.418 -15.741 14.972 1.00 69.88 110 PRO A N 1
ATOM 791 C CA . PRO A 1 110 ? -21.485 -15.142 15.916 1.00 69.88 110 PRO A CA 1
ATOM 792 C C . PRO A 1 110 ? -21.718 -13.635 16.055 1.00 69.88 110 PRO A C 1
ATOM 794 O O . PRO A 1 110 ? -22.118 -12.965 15.103 1.00 69.88 110 PRO A O 1
ATOM 797 N N . GLU A 1 111 ? -21.423 -13.080 17.228 1.00 69.62 111 GLU A N 1
ATOM 798 C CA . GLU A 1 111 ? -21.488 -11.633 17.444 1.00 69.62 111 GLU A CA 1
ATOM 799 C C . GLU A 1 111 ? -20.605 -10.890 16.420 1.00 69.62 111 GLU A C 1
ATOM 801 O O . GLU A 1 111 ? -19.438 -11.236 16.222 1.00 69.62 111 GLU A O 1
ATOM 806 N N . GLY A 1 112 ? -21.182 -9.893 15.741 1.00 67.31 112 GLY A N 1
ATOM 807 C CA . GLY A 1 112 ? -20.507 -9.119 14.693 1.00 67.31 112 GLY A CA 1
ATOM 808 C C . GLY A 1 112 ? -20.444 -9.785 13.311 1.00 67.31 112 GLY A C 1
ATOM 809 O O . GLY A 1 112 ? -19.823 -9.229 12.410 1.00 67.31 112 GLY A O 1
ATOM 810 N N . TRP A 1 113 ? -21.063 -10.953 13.115 1.00 78.44 113 TRP A N 1
ATOM 811 C CA . TRP A 1 113 ? -21.155 -11.583 11.797 1.00 78.44 113 TRP A CA 1
ATOM 812 C C . TRP A 1 113 ? -22.259 -10.950 10.936 1.00 78.44 113 TRP A C 1
ATOM 814 O O . TRP A 1 113 ? -23.388 -10.750 11.385 1.00 78.44 113 TRP A O 1
ATOM 824 N N . THR A 1 114 ? -21.930 -10.710 9.669 1.00 83.25 114 THR A N 1
ATOM 825 C CA . THR A 1 114 ? -22.844 -10.354 8.576 1.00 83.25 114 THR A CA 1
ATOM 826 C C . THR A 1 114 ? -22.499 -11.204 7.349 1.00 83.25 114 THR A C 1
ATOM 828 O O . THR A 1 114 ? -21.464 -11.873 7.319 1.00 83.25 114 THR A O 1
ATOM 831 N N . GLU A 1 115 ? -23.326 -11.190 6.302 1.00 85.50 115 GLU A N 1
ATOM 832 C CA . GLU A 1 115 ? -23.024 -11.946 5.073 1.00 85.50 115 GLU A CA 1
ATOM 833 C C . GLU A 1 115 ? -21.729 -11.510 4.374 1.00 85.50 115 GLU A C 1
ATOM 835 O O . GLU A 1 115 ? -21.114 -12.293 3.650 1.00 85.50 115 GLU A O 1
ATOM 840 N N . SER A 1 116 ? -21.333 -10.256 4.577 1.00 87.00 116 SER A N 1
ATOM 841 C CA . SER A 1 116 ? -20.121 -9.634 4.046 1.00 87.00 116 SER A CA 1
ATOM 842 C C . SER A 1 116 ? -18.970 -9.625 5.055 1.00 87.00 116 SER A C 1
ATOM 844 O O . SER A 1 116 ? -17.914 -9.055 4.780 1.00 87.00 116 SER A O 1
ATOM 846 N N . ALA A 1 117 ? -19.134 -10.263 6.215 1.00 89.50 117 ALA A N 1
ATOM 847 C CA . ALA A 1 117 ? -18.108 -10.305 7.240 1.00 89.50 117 ALA A CA 1
ATOM 848 C C . ALA A 1 117 ? -16.974 -11.281 6.901 1.00 89.50 117 ALA A C 1
ATOM 850 O O . ALA A 1 117 ? -17.187 -12.469 6.647 1.00 89.50 117 ALA A O 1
ATOM 851 N N . VAL A 1 118 ? -15.736 -10.794 6.993 1.00 89.94 118 VAL A N 1
ATOM 852 C CA . VAL A 1 118 ? -14.512 -11.586 6.836 1.00 89.94 118 VAL A CA 1
ATOM 853 C C . VAL A 1 118 ? -13.818 -11.741 8.187 1.00 89.94 118 VAL A C 1
ATOM 855 O O . VAL A 1 118 ? -13.690 -10.790 8.957 1.00 89.94 118 VAL A O 1
ATOM 858 N N . TRP A 1 119 ? -13.344 -12.952 8.487 1.00 87.19 119 TRP A N 1
ATOM 859 C CA . TRP A 1 119 ? -12.580 -13.227 9.703 1.00 87.19 119 TRP A CA 1
ATOM 860 C C . TRP A 1 119 ? -11.138 -12.719 9.582 1.00 87.19 119 TRP A C 1
ATOM 862 O O . TRP A 1 119 ? -10.365 -13.201 8.754 1.00 87.19 119 TRP A O 1
ATOM 872 N N . THR A 1 120 ? -10.735 -11.799 10.458 1.00 84.38 120 THR A N 1
ATOM 873 C CA . THR A 1 120 ? -9.392 -11.184 10.438 1.00 84.38 120 THR A CA 1
ATOM 874 C C . THR A 1 120 ? -8.359 -11.937 11.291 1.00 84.38 120 THR A C 1
ATOM 876 O O . THR A 1 120 ? -7.156 -11.655 11.264 1.00 84.38 120 THR A O 1
ATOM 879 N N . GLY A 1 121 ? -8.807 -12.942 12.050 1.00 78.44 121 GLY A N 1
ATOM 880 C CA . GLY A 1 121 ? -8.010 -13.638 13.064 1.00 78.44 121 GLY A CA 1
ATOM 881 C C . GLY A 1 121 ? -8.325 -13.205 14.495 1.00 78.44 121 GLY A C 1
ATOM 882 O O . GLY A 1 121 ? -8.044 -13.968 15.417 1.00 78.44 121 GLY A O 1
ATOM 883 N N . LYS A 1 122 ? -8.901 -12.011 14.678 1.00 80.69 122 LYS A N 1
ATOM 884 C CA . LYS A 1 122 ? -9.300 -11.468 15.990 1.00 80.69 122 LYS A CA 1
ATOM 885 C C . LYS A 1 122 ? -10.797 -11.206 16.108 1.00 80.69 122 LYS A C 1
ATOM 887 O O . LYS A 1 122 ? -11.316 -11.199 17.218 1.00 80.69 122 LYS A O 1
ATOM 892 N N . GLY A 1 123 ? -11.463 -10.990 14.983 1.00 85.00 123 GLY A N 1
ATOM 893 C CA . GLY A 1 123 ? -12.891 -10.741 14.909 1.00 85.00 123 GLY A CA 1
ATOM 894 C C . GLY A 1 123 ? -13.363 -10.748 13.463 1.00 85.00 123 GLY A C 1
ATOM 895 O O . GLY A 1 123 ? -12.607 -11.089 12.547 1.00 85.00 123 GLY A O 1
ATOM 896 N N . TYR A 1 124 ? -14.620 -10.372 13.284 1.00 88.94 124 TYR A N 1
ATOM 897 C CA . TYR A 1 124 ? -15.232 -10.173 11.982 1.00 88.94 124 TYR A CA 1
ATOM 898 C C . TYR A 1 124 ? -15.131 -8.700 11.577 1.00 88.94 124 TYR A C 1
ATOM 900 O O . TYR A 1 124 ? -15.343 -7.818 12.407 1.00 88.94 124 TYR A O 1
ATOM 908 N N . LEU A 1 125 ? -14.798 -8.447 10.311 1.00 92.31 125 LEU A N 1
ATOM 909 C CA . LEU A 1 125 ? -14.893 -7.132 9.681 1.00 92.31 125 LEU A CA 1
ATOM 910 C C . LEU A 1 125 ? -15.879 -7.223 8.519 1.00 92.31 125 LEU A C 1
ATOM 912 O O . LEU A 1 125 ? -15.658 -8.010 7.598 1.00 92.31 125 LEU A O 1
ATOM 916 N N . ASP A 1 126 ? -16.943 -6.427 8.560 1.00 93.88 126 ASP A N 1
ATOM 917 C CA . ASP A 1 126 ? -17.872 -6.289 7.442 1.00 93.88 126 ASP A CA 1
ATOM 918 C C . ASP A 1 126 ? -17.227 -5.451 6.333 1.00 93.88 126 ASP A C 1
ATOM 920 O O . ASP A 1 126 ? -16.868 -4.302 6.558 1.00 93.88 126 ASP A O 1
ATOM 924 N N . VAL A 1 127 ? -17.062 -6.006 5.131 1.00 94.19 127 VAL A N 1
ATOM 925 C CA . VAL A 1 127 ? -16.434 -5.269 4.019 1.00 94.19 127 VAL A CA 1
ATOM 926 C C . VAL A 1 127 ? -17.373 -4.264 3.335 1.00 94.19 127 VAL A C 1
ATOM 928 O O . VAL A 1 127 ? -16.913 -3.459 2.528 1.00 94.19 127 VAL A O 1
ATOM 931 N N . LEU A 1 128 ? -18.678 -4.304 3.631 1.00 94.94 128 LEU A N 1
ATOM 932 C CA . LEU A 1 128 ? -19.669 -3.332 3.151 1.00 94.94 128 LEU A CA 1
ATOM 933 C C . LEU A 1 128 ? -19.905 -2.185 4.142 1.00 94.94 128 LEU A C 1
ATOM 935 O O . LEU A 1 128 ? -20.352 -1.119 3.725 1.00 94.94 128 LEU A O 1
ATOM 939 N N . ASP A 1 129 ? -19.587 -2.389 5.421 1.00 94.75 129 ASP A N 1
ATOM 940 C CA . ASP A 1 129 ? -19.604 -1.356 6.465 1.00 94.75 129 ASP A CA 1
ATOM 941 C C . ASP A 1 129 ? -18.396 -1.519 7.415 1.00 94.75 129 ASP A C 1
ATOM 943 O O . ASP A 1 129 ? -18.546 -1.900 8.581 1.00 94.75 129 ASP A O 1
ATOM 947 N N . PRO A 1 130 ? -17.162 -1.323 6.909 1.00 95.31 130 PRO A N 1
ATOM 948 C CA . PRO A 1 130 ? -15.960 -1.610 7.681 1.00 95.31 130 PRO A CA 1
ATOM 949 C C . PRO A 1 130 ? -15.759 -0.595 8.805 1.00 95.31 130 PRO A C 1
ATOM 951 O O . PRO A 1 130 ? -15.479 0.576 8.547 1.00 95.31 130 PRO A O 1
ATOM 954 N N . ASP A 1 131 ? -15.804 -1.059 10.059 1.00 94.50 131 ASP A N 1
ATOM 955 C CA . ASP A 1 131 ? -15.387 -0.258 11.214 1.00 94.50 131 ASP A CA 1
ATOM 956 C C . ASP A 1 131 ? -13.890 0.086 11.086 1.00 94.50 131 ASP A C 1
ATOM 958 O O . ASP A 1 131 ? -13.040 -0.814 11.170 1.00 94.50 131 ASP A O 1
ATOM 962 N N . PRO A 1 132 ? -13.525 1.375 10.939 1.00 96.06 132 PRO A N 1
ATOM 963 C CA . PRO A 1 132 ? -12.132 1.786 10.849 1.00 96.06 132 PRO A CA 1
ATOM 964 C C . PRO A 1 132 ? -11.294 1.271 12.020 1.00 96.06 132 PRO A C 1
ATOM 966 O O . PRO A 1 132 ? -10.149 0.873 11.820 1.00 96.06 132 PRO A O 1
ATOM 969 N N . LEU A 1 133 ? -11.843 1.236 13.240 1.00 93.62 133 LEU A N 1
ATOM 970 C CA . LEU A 1 133 ? -11.108 0.844 14.446 1.00 93.62 133 LEU A CA 1
ATOM 971 C C . LEU A 1 133 ? -10.751 -0.647 14.477 1.00 93.62 133 LEU A C 1
ATOM 973 O O . LEU A 1 133 ? -9.782 -1.023 15.145 1.00 93.62 133 LEU A O 1
ATOM 977 N N . ALA A 1 134 ? -11.475 -1.480 13.729 1.00 92.69 134 ALA A N 1
ATOM 978 C CA . ALA A 1 134 ? -11.179 -2.899 13.581 1.00 92.69 134 ALA A CA 1
ATOM 979 C C . ALA A 1 134 ? -10.017 -3.171 12.601 1.00 92.69 134 ALA A C 1
ATOM 981 O O . ALA A 1 134 ? -9.433 -4.258 12.628 1.00 92.69 134 ALA A O 1
ATOM 982 N N . ILE A 1 135 ? -9.615 -2.190 11.781 1.00 95.19 135 ILE A N 1
ATOM 983 C CA . ILE A 1 135 ? -8.487 -2.329 10.853 1.00 95.19 135 ILE A CA 1
ATOM 984 C C . ILE A 1 135 ? -7.161 -2.264 11.623 1.00 95.19 135 ILE A C 1
ATOM 986 O O . ILE A 1 135 ? -6.778 -1.255 12.229 1.00 95.19 135 ILE A O 1
ATOM 990 N N . ASN A 1 136 ? -6.423 -3.372 11.575 1.00 94.25 136 ASN A N 1
ATOM 991 C CA . ASN A 1 136 ? -5.150 -3.543 12.258 1.00 94.25 136 ASN A CA 1
ATOM 992 C C . ASN A 1 136 ? -3.978 -3.554 11.263 1.00 94.25 136 ASN A C 1
ATOM 994 O O . ASN A 1 136 ? -3.899 -4.405 10.381 1.00 94.25 136 ASN A O 1
ATOM 998 N N . LEU A 1 137 ? -3.012 -2.653 11.455 1.00 96.88 137 LEU A N 1
ATOM 999 C CA . LEU A 1 137 ? -1.876 -2.489 10.544 1.00 96.88 137 LEU A CA 1
ATOM 1000 C C . LEU A 1 137 ? -0.996 -3.749 10.428 1.00 96.88 137 LEU A C 1
ATOM 1002 O O . LEU A 1 137 ? -0.442 -4.022 9.365 1.00 96.88 137 LEU A O 1
ATOM 1006 N N . GLN A 1 138 ? -0.868 -4.545 11.496 1.00 96.12 138 GLN A N 1
ATOM 1007 C CA . GLN A 1 138 ? -0.108 -5.799 11.455 1.00 96.12 138 GLN A CA 1
ATOM 1008 C C . GLN A 1 138 ? -0.818 -6.873 10.620 1.00 96.12 138 GLN A C 1
ATOM 1010 O O . GLN A 1 138 ? -0.155 -7.690 9.979 1.00 96.12 138 GLN A O 1
ATOM 1015 N N . GLU A 1 139 ? -2.151 -6.875 10.607 1.00 95.69 139 GLU A N 1
ATOM 1016 C CA . GLU A 1 139 ? -2.947 -7.742 9.737 1.00 95.69 139 GLU A CA 1
ATOM 1017 C C . GLU A 1 139 ? -2.880 -7.288 8.285 1.00 95.69 139 GLU A C 1
ATOM 1019 O O . GLU A 1 139 ? -2.647 -8.145 7.435 1.00 95.69 139 GLU A O 1
ATOM 1024 N N . VAL A 1 140 ? -2.953 -5.975 8.028 1.00 97.62 140 VAL A N 1
ATOM 1025 C CA . VAL A 1 140 ? -2.723 -5.391 6.696 1.00 97.62 140 VAL A CA 1
ATOM 1026 C C . VAL A 1 140 ? -1.371 -5.850 6.157 1.00 97.62 140 VAL A C 1
ATOM 1028 O O . VAL A 1 140 ? -1.307 -6.566 5.162 1.00 97.62 140 VAL A O 1
ATOM 1031 N N . ALA A 1 141 ? -0.285 -5.573 6.881 1.00 98.06 141 ALA A N 1
ATOM 1032 C CA . ALA 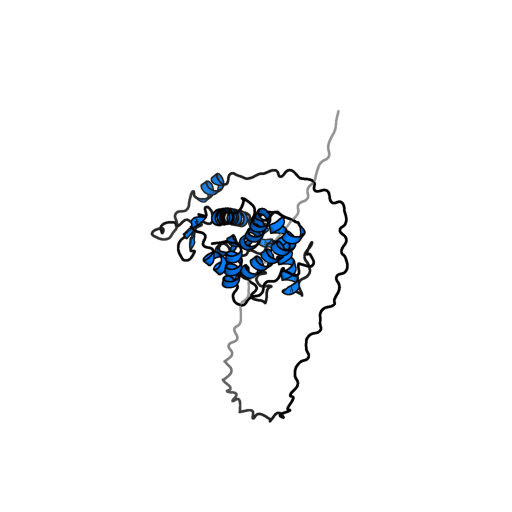A 1 141 ? 1.062 -5.947 6.454 1.00 98.06 141 ALA A CA 1
ATOM 1033 C C . ALA A 1 141 ? 1.219 -7.457 6.203 1.00 98.06 141 ALA A C 1
ATOM 1035 O O . ALA A 1 141 ? 1.932 -7.872 5.291 1.00 98.06 141 ALA A O 1
ATOM 1036 N N . ARG A 1 142 ? 0.570 -8.297 7.019 1.00 96.94 142 ARG A N 1
ATOM 1037 C CA . ARG A 1 142 ? 0.603 -9.757 6.866 1.00 96.94 142 ARG A CA 1
ATOM 1038 C C . ARG A 1 142 ? -0.212 -10.237 5.665 1.00 96.94 142 ARG A C 1
ATOM 1040 O O . ARG A 1 142 ? 0.223 -11.194 5.032 1.0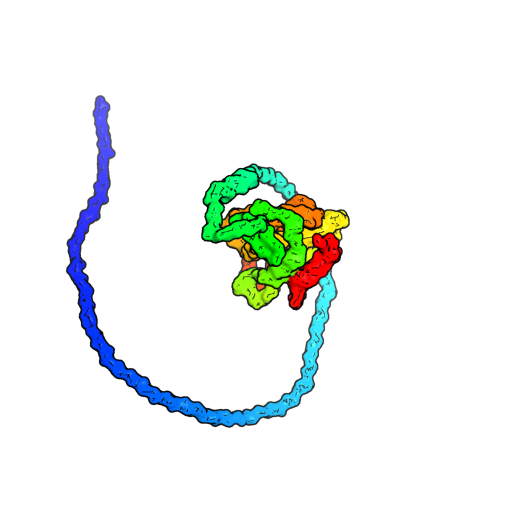0 96.94 142 ARG A O 1
ATOM 1047 N N . GLY A 1 143 ? -1.370 -9.634 5.397 1.00 96.62 143 GLY A N 1
ATOM 1048 C CA . GLY A 1 143 ? -2.215 -9.959 4.247 1.00 96.62 143 GLY A CA 1
ATOM 1049 C C . GLY A 1 143 ? -1.511 -9.615 2.940 1.00 96.62 143 GLY A C 1
ATOM 1050 O O . GLY A 1 143 ? -1.260 -10.511 2.139 1.00 96.62 143 GLY A O 1
ATOM 1051 N N . LEU A 1 144 ? -1.039 -8.370 2.813 1.00 98.44 144 LEU A N 1
ATOM 1052 C CA . LEU A 1 144 ? -0.325 -7.900 1.619 1.00 98.44 144 LEU A CA 1
ATOM 1053 C C . LEU A 1 144 ? 0.968 -8.689 1.351 1.00 98.44 144 LEU A C 1
ATOM 1055 O O . LEU A 1 144 ? 1.346 -8.931 0.210 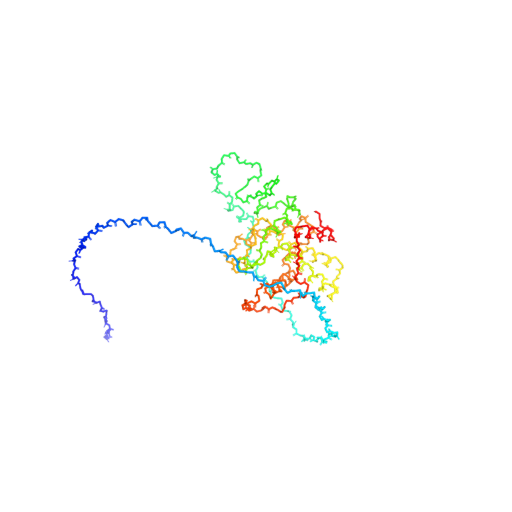1.00 98.44 144 LEU A O 1
ATOM 1059 N N . ALA A 1 14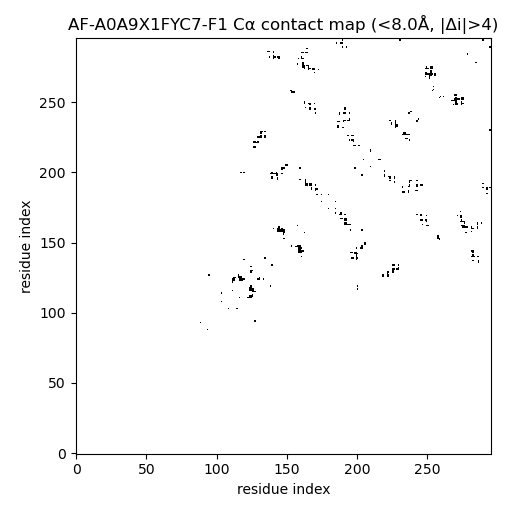5 ? 1.662 -9.140 2.400 1.00 98.12 145 ALA A N 1
ATOM 1060 C CA . ALA A 1 145 ? 2.875 -9.955 2.274 1.00 98.12 145 ALA A CA 1
ATOM 1061 C C . ALA A 1 145 ? 2.622 -11.419 1.870 1.00 98.12 145 ALA A C 1
ATOM 1063 O O . ALA A 1 145 ? 3.574 -12.191 1.758 1.00 98.12 145 ALA A O 1
ATOM 1064 N N . ARG A 1 146 ? 1.359 -11.833 1.732 1.00 96.12 146 ARG A N 1
ATOM 1065 C CA . ARG A 1 146 ? 0.946 -13.192 1.338 1.00 96.12 146 ARG A CA 1
ATOM 1066 C C . ARG A 1 146 ? 0.206 -13.218 0.004 1.00 96.12 146 ARG A C 1
ATOM 1068 O O . ARG A 1 146 ? -0.301 -14.265 -0.386 1.00 96.12 146 ARG A O 1
ATOM 1075 N N . GLN A 1 147 ? 0.138 -12.076 -0.664 1.00 95.88 147 GLN A N 1
ATOM 1076 C CA . GLN A 1 147 ? -0.481 -11.906 -1.966 1.00 95.88 147 GLN A CA 1
ATOM 1077 C C . GLN A 1 147 ? 0.619 -11.580 -2.962 1.00 95.88 147 GLN A C 1
ATOM 1079 O O . GLN A 1 147 ? 1.437 -10.698 -2.701 1.00 95.88 147 GLN A O 1
ATOM 1084 N N . TYR A 1 148 ? 0.661 -12.325 -4.063 1.00 96.06 148 TYR A N 1
ATOM 1085 C CA . TYR A 1 148 ? 1.652 -12.152 -5.119 1.00 96.06 148 TYR A CA 1
ATOM 1086 C C . TYR A 1 148 ? 1.047 -11.395 -6.290 1.00 96.06 148 TYR A C 1
ATOM 1088 O O . TYR A 1 148 ? -0.086 -11.670 -6.688 1.00 96.06 148 TYR A O 1
ATOM 1096 N N . ARG A 1 149 ? 1.831 -10.478 -6.854 1.00 96.31 149 ARG A N 1
ATOM 1097 C CA . ARG A 1 149 ? 1.411 -9.647 -7.984 1.00 96.31 149 ARG A CA 1
ATOM 1098 C C . ARG A 1 149 ? 1.529 -10.384 -9.305 1.00 96.31 149 ARG A C 1
ATOM 1100 O O . ARG A 1 149 ? 2.211 -11.396 -9.407 1.00 96.31 149 ARG A O 1
ATOM 1107 N N . PHE A 1 150 ? 0.850 -9.862 -10.327 1.00 94.00 150 PHE A N 1
ATOM 1108 C CA . PHE A 1 150 ? 0.818 -10.392 -11.701 1.00 94.00 150 PHE A CA 1
ATOM 1109 C C . PHE A 1 150 ? 0.306 -11.840 -11.843 1.00 94.00 150 PHE A C 1
ATOM 1111 O O . PHE A 1 150 ? 0.351 -12.416 -12.935 1.00 94.00 150 PHE A O 1
ATOM 1118 N N . GLY A 1 151 ? -0.259 -12.414 -10.776 1.00 89.88 151 GLY A N 1
ATOM 1119 C CA . GLY A 1 151 ? -0.855 -13.745 -10.783 1.00 89.88 151 GLY A CA 1
ATOM 1120 C C . GLY A 1 151 ? 0.098 -14.809 -11.352 1.00 89.88 151 GLY A C 1
ATOM 1121 O O . GLY A 1 151 ? 1.280 -14.812 -11.020 1.00 89.88 151 GLY A O 1
ATOM 1122 N N . PRO A 1 152 ? -0.373 -15.715 -12.230 1.00 89.25 152 PRO A N 1
ATOM 1123 C CA . PRO A 1 152 ? 0.437 -16.839 -12.702 1.00 89.25 152 PRO A CA 1
ATOM 1124 C C . PRO A 1 152 ? 1.566 -16.446 -13.666 1.00 89.25 152 PRO A C 1
ATOM 1126 O O . PRO A 1 152 ? 2.380 -17.299 -14.006 1.00 89.25 152 PRO A O 1
ATOM 1129 N N . ALA A 1 153 ? 1.598 -15.204 -14.162 1.00 87.31 153 ALA A N 1
ATOM 1130 C CA . ALA A 1 153 ? 2.683 -14.743 -15.028 1.00 87.31 153 ALA A CA 1
ATOM 1131 C C . ALA A 1 153 ? 3.965 -14.449 -14.236 1.00 87.31 153 ALA A C 1
ATOM 1133 O O . ALA A 1 153 ? 5.047 -14.434 -14.819 1.00 87.31 153 ALA A O 1
ATOM 1134 N N . MET A 1 154 ? 3.834 -14.207 -12.930 1.00 90.38 154 MET A N 1
ATOM 1135 C CA . MET A 1 154 ? 4.944 -13.916 -12.040 1.00 90.38 154 MET A CA 1
ATOM 1136 C C . MET A 1 154 ? 5.626 -15.206 -11.592 1.00 90.38 154 MET A C 1
ATOM 1138 O O . MET A 1 154 ? 5.012 -16.038 -10.927 1.00 90.38 154 MET A O 1
ATOM 1142 N N . GLU A 1 155 ? 6.901 -15.366 -11.941 1.00 86.44 155 GLU A N 1
ATOM 1143 C CA . GLU A 1 155 ? 7.717 -16.478 -11.435 1.00 86.44 155 GLU A CA 1
ATOM 1144 C C . GLU A 1 155 ? 8.355 -16.151 -10.073 1.00 86.44 155 GLU A C 1
ATOM 1146 O O . GLU A 1 155 ? 8.615 -17.058 -9.284 1.00 86.44 155 GLU A O 1
ATOM 1151 N N . ASP A 1 156 ? 8.597 -14.869 -9.778 1.00 89.75 156 ASP A N 1
ATOM 1152 C CA . ASP A 1 156 ? 9.106 -14.434 -8.479 1.00 89.75 156 ASP A CA 1
ATOM 1153 C C . ASP A 1 156 ? 7.984 -14.246 -7.448 1.00 89.75 156 ASP A C 1
ATOM 1155 O O . ASP A 1 156 ? 6.911 -13.727 -7.743 1.00 89.75 156 ASP A O 1
ATOM 1159 N N . ASP A 1 157 ? 8.292 -14.523 -6.182 1.00 93.50 157 ASP A N 1
ATOM 1160 C CA . ASP A 1 157 ? 7.397 -14.283 -5.042 1.00 93.50 157 ASP A CA 1
ATOM 1161 C C . ASP A 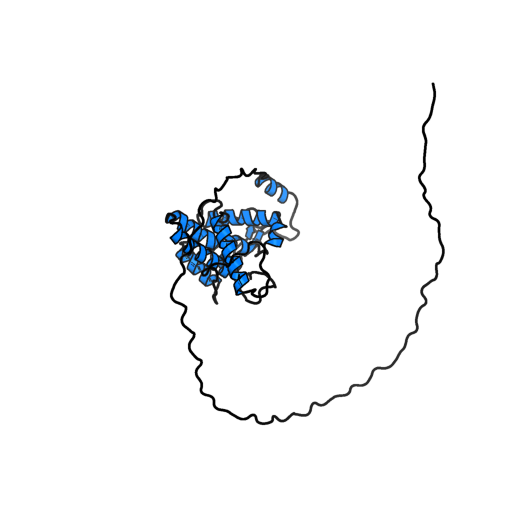1 157 ? 7.278 -12.780 -4.688 1.00 93.50 157 ASP A C 1
ATOM 1163 O O . ASP A 1 157 ? 7.531 -12.395 -3.543 1.00 93.50 157 ASP A O 1
ATOM 1167 N N . TYR A 1 158 ? 7.027 -11.898 -5.659 1.00 97.38 158 TYR A N 1
ATOM 1168 C CA . TYR A 1 158 ? 6.910 -10.451 -5.441 1.00 97.38 158 TYR A CA 1
ATOM 1169 C C . TYR A 1 158 ? 5.525 -10.098 -4.910 1.00 97.38 158 TYR A C 1
ATOM 1171 O O . TYR A 1 158 ? 4.501 -10.380 -5.537 1.00 97.38 158 TYR A O 1
ATOM 1179 N N . THR A 1 159 ? 5.501 -9.514 -3.719 1.00 98.31 159 THR A N 1
ATOM 1180 C CA . THR A 1 159 ? 4.276 -9.351 -2.936 1.00 98.31 159 THR A CA 1
ATOM 1181 C C . THR A 1 159 ? 3.628 -7.983 -3.109 1.00 98.31 159 THR A C 1
ATOM 1183 O O . THR A 1 159 ? 4.295 -7.004 -3.448 1.00 98.31 159 THR A O 1
ATOM 1186 N N . VAL A 1 160 ? 2.337 -7.881 -2.785 1.00 98.56 160 VAL A N 1
ATOM 1187 C CA . VAL A 1 160 ? 1.640 -6.585 -2.702 1.00 98.56 160 VAL A CA 1
ATOM 1188 C C . VAL A 1 160 ? 2.319 -5.673 -1.672 1.00 98.56 160 VAL A C 1
ATOM 1190 O O . VAL A 1 160 ? 2.532 -4.497 -1.931 1.00 98.56 160 VAL A O 1
ATOM 1193 N N . ALA A 1 161 ? 2.795 -6.218 -0.545 1.00 98.75 161 ALA A N 1
ATOM 1194 C CA . ALA A 1 161 ? 3.539 -5.433 0.447 1.00 98.75 161 ALA A CA 1
ATOM 1195 C C . ALA A 1 161 ? 4.841 -4.821 -0.110 1.00 98.75 161 ALA A C 1
ATOM 1197 O O . ALA A 1 161 ? 5.221 -3.716 0.275 1.00 98.75 161 ALA A O 1
ATOM 1198 N N . GLU A 1 162 ? 5.548 -5.542 -0.983 1.00 98.69 162 GLU A N 1
ATOM 1199 C CA . GLU A 1 162 ? 6.736 -5.028 -1.671 1.00 98.69 162 GLU A CA 1
ATOM 1200 C C . GLU A 1 162 ? 6.371 -3.932 -2.671 1.00 98.69 162 GLU A C 1
ATOM 1202 O O . GLU A 1 162 ? 7.003 -2.875 -2.666 1.00 98.69 162 GLU A O 1
ATOM 1207 N N . HIS A 1 163 ? 5.308 -4.133 -3.446 1.00 98.56 163 HIS A N 1
ATOM 1208 C CA . HIS A 1 163 ? 4.761 -3.111 -4.333 1.00 98.56 163 HIS A CA 1
ATOM 1209 C C . HIS A 1 163 ? 4.382 -1.826 -3.597 1.00 98.56 163 HIS A C 1
ATOM 1211 O O . HIS A 1 163 ? 4.855 -0.756 -3.975 1.00 98.56 163 HIS A O 1
ATOM 1217 N N . SER A 1 164 ? 3.636 -1.907 -2.490 1.00 98.75 164 SER A N 1
ATOM 1218 C CA . SER A 1 164 ? 3.249 -0.714 -1.728 1.00 98.75 164 SER A CA 1
ATOM 1219 C C . SER A 1 164 ? 4.466 0.057 -1.200 1.00 98.75 164 SER A C 1
ATOM 1221 O O . SER A 1 164 ? 4.461 1.287 -1.141 1.00 98.75 164 SER A O 1
ATOM 1223 N N . VAL A 1 165 ? 5.555 -0.640 -0.847 1.00 98.81 165 VAL A N 1
ATOM 1224 C CA . VAL A 1 165 ? 6.818 0.017 -0.473 1.00 98.81 165 VAL A CA 1
ATOM 1225 C C . VAL A 1 165 ? 7.528 0.617 -1.692 1.00 98.81 165 VAL A C 1
ATOM 1227 O O . VAL A 1 165 ? 8.122 1.688 -1.570 1.00 98.81 165 VAL A O 1
ATOM 1230 N N . GLY A 1 166 ? 7.471 -0.032 -2.857 1.00 98.69 166 GLY A N 1
ATOM 1231 C CA . GLY A 1 166 ? 7.931 0.526 -4.133 1.00 98.69 166 GLY A CA 1
ATOM 1232 C C . GLY A 1 166 ? 7.215 1.835 -4.472 1.00 98.69 166 GLY A C 1
ATOM 1233 O O . GLY A 1 166 ? 7.873 2.859 -4.652 1.00 98.69 166 GLY A O 1
ATOM 1234 N N . ALA A 1 167 ? 5.882 1.835 -4.430 1.00 98.75 167 ALA A N 1
ATOM 1235 C CA . ALA A 1 167 ? 5.042 3.019 -4.598 1.00 98.75 167 ALA A CA 1
ATOM 1236 C C . ALA A 1 167 ? 5.434 4.136 -3.612 1.00 98.75 167 ALA A C 1
ATOM 1238 O O . ALA A 1 167 ? 5.745 5.254 -4.020 1.00 98.75 167 ALA A O 1
ATOM 1239 N N . PHE A 1 168 ? 5.547 3.832 -2.315 1.00 98.62 168 PHE A N 1
ATOM 1240 C CA . PHE A 1 168 ? 6.034 4.795 -1.319 1.00 98.62 168 PHE A CA 1
ATOM 1241 C C . PHE A 1 168 ? 7.399 5.409 -1.686 1.00 98.62 168 PHE A C 1
ATOM 1243 O O . PHE A 1 168 ? 7.595 6.616 -1.528 1.00 98.62 168 PHE A O 1
ATOM 1250 N N . ARG A 1 169 ? 8.357 4.608 -2.168 1.00 98.38 169 ARG A N 1
ATOM 1251 C CA . ARG A 1 169 ? 9.694 5.107 -2.518 1.00 98.38 169 ARG A CA 1
ATOM 1252 C C . ARG A 1 169 ? 9.660 6.061 -3.707 1.00 98.38 169 ARG A C 1
ATOM 1254 O O . ARG A 1 169 ? 10.341 7.081 -3.645 1.00 98.38 169 ARG A O 1
ATOM 1261 N N . ILE A 1 170 ? 8.850 5.766 -4.727 1.00 98.25 170 ILE A N 1
ATOM 1262 C CA . ILE A 1 170 ? 8.612 6.685 -5.850 1.00 98.25 170 ILE A CA 1
ATOM 1263 C C . ILE A 1 170 ? 7.951 7.973 -5.338 1.00 98.25 170 ILE A C 1
ATOM 1265 O O . ILE A 1 170 ? 8.432 9.063 -5.623 1.00 98.25 170 ILE A O 1
ATOM 1269 N N . MET A 1 171 ? 6.890 7.874 -4.529 1.00 98.31 171 MET A N 1
ATOM 1270 C CA . MET A 1 171 ? 6.204 9.052 -3.978 1.00 98.31 171 MET A CA 1
ATOM 1271 C C . MET A 1 171 ? 7.167 9.960 -3.198 1.00 98.31 171 MET A C 1
ATOM 1273 O O . MET A 1 171 ? 7.153 11.186 -3.318 1.00 98.31 171 MET A O 1
ATOM 1277 N N . ARG A 1 172 ? 8.056 9.348 -2.413 1.00 96.50 172 ARG A N 1
ATOM 1278 C CA . ARG A 1 172 ? 9.068 10.059 -1.634 1.00 96.50 172 ARG A CA 1
ATOM 1279 C C . ARG A 1 172 ? 10.120 10.746 -2.503 1.00 96.50 172 ARG A C 1
ATOM 1281 O O . ARG A 1 172 ? 10.602 11.804 -2.091 1.00 96.50 172 ARG A O 1
ATOM 1288 N N . SER A 1 173 ? 10.511 10.154 -3.634 1.00 94.69 173 SER A N 1
ATOM 1289 C CA . SER A 1 173 ? 11.471 10.770 -4.552 1.00 94.69 173 SER A CA 1
ATOM 1290 C C . SER A 1 173 ? 10.842 11.958 -5.278 1.00 94.69 173 SER A C 1
ATOM 1292 O O . SER A 1 173 ? 11.395 13.050 -5.206 1.00 94.69 173 SER A O 1
ATOM 1294 N N . ILE A 1 174 ? 9.646 11.798 -5.857 1.00 92.69 174 ILE A N 1
ATOM 1295 C CA . ILE A 1 174 ? 8.977 12.876 -6.610 1.00 92.69 174 ILE A CA 1
ATOM 1296 C C . ILE A 1 174 ? 8.554 14.046 -5.713 1.00 92.69 174 ILE A C 1
ATOM 1298 O O . ILE A 1 174 ? 8.684 15.203 -6.097 1.00 92.69 174 ILE A O 1
ATOM 1302 N N . GLY A 1 175 ? 8.111 13.775 -4.480 1.00 80.00 175 GLY A N 1
ATOM 1303 C CA . GLY A 1 175 ? 7.657 14.825 -3.566 1.00 80.00 175 GLY A CA 1
ATOM 1304 C C . GLY A 1 175 ? 8.776 15.761 -3.093 1.00 80.00 175 GLY A C 1
ATOM 1305 O O . GLY A 1 175 ? 8.494 16.847 -2.588 1.00 80.00 175 GLY A O 1
ATOM 1306 N N . ILE A 1 176 ? 10.047 15.358 -3.233 1.00 75.94 176 ILE A N 1
ATOM 1307 C CA . ILE A 1 176 ? 11.199 16.251 -3.026 1.00 75.94 176 ILE A CA 1
ATOM 1308 C C . ILE A 1 176 ? 11.287 17.267 -4.166 1.00 75.94 176 ILE A C 1
ATOM 1310 O O . ILE A 1 176 ? 11.536 18.444 -3.904 1.00 75.94 176 ILE A O 1
ATOM 1314 N N . ASP A 1 177 ? 11.061 16.817 -5.396 1.00 79.06 177 ASP A N 1
ATOM 1315 C CA . ASP A 1 177 ? 11.251 17.613 -6.607 1.00 79.06 177 ASP A CA 1
ATOM 1316 C C . ASP A 1 177 ? 10.095 18.601 -6.833 1.00 79.06 177 ASP A C 1
ATOM 1318 O O . ASP A 1 177 ? 10.320 19.738 -7.242 1.00 79.06 177 ASP A O 1
ATOM 1322 N N . GLU A 1 178 ? 8.869 18.208 -6.478 1.00 83.56 178 GLU A N 1
ATOM 1323 C CA . GLU A 1 178 ? 7.651 19.015 -6.661 1.00 83.56 178 GLU A CA 1
ATOM 1324 C C . GLU A 1 178 ? 7.467 20.132 -5.612 1.00 83.56 178 GLU A C 1
ATOM 1326 O O . GLU A 1 178 ? 6.579 20.977 -5.733 1.00 83.56 178 GLU A O 1
ATOM 1331 N N . GLY A 1 179 ? 8.293 20.167 -4.559 1.00 86.81 179 GLY A N 1
ATOM 1332 C CA . GLY A 1 179 ? 8.253 21.238 -3.557 1.00 86.81 179 GLY A CA 1
ATOM 1333 C C . GLY A 1 179 ? 6.980 21.269 -2.699 1.00 86.81 179 GLY A C 1
ATOM 1334 O O . GLY A 1 179 ? 6.602 22.335 -2.205 1.00 86.81 179 GLY A O 1
ATOM 1335 N N . TRP A 1 180 ? 6.318 20.123 -2.509 1.00 90.88 180 TRP A N 1
ATOM 1336 C CA . TRP A 1 180 ? 5.148 20.005 -1.636 1.00 90.88 180 TRP A CA 1
ATOM 1337 C C . TRP A 1 180 ? 5.458 20.439 -0.204 1.00 90.88 180 TRP A C 1
ATOM 1339 O O . TRP A 1 180 ? 6.549 20.198 0.325 1.00 90.88 180 TRP A O 1
ATOM 1349 N N . ASP A 1 181 ? 4.468 21.036 0.464 1.00 94.69 181 ASP A N 1
ATOM 1350 C CA . ASP A 1 181 ? 4.607 21.325 1.885 1.00 94.69 181 ASP A CA 1
ATOM 1351 C C . ASP A 1 181 ? 4.758 20.018 2.696 1.00 94.69 181 ASP A C 1
ATOM 1353 O O . ASP A 1 181 ? 4.287 18.953 2.270 1.00 94.69 181 ASP A O 1
ATOM 1357 N N . PRO A 1 182 ? 5.399 20.066 3.880 1.00 95.06 182 PRO A N 1
ATOM 1358 C CA . PRO A 1 182 ? 5.714 18.860 4.641 1.00 95.06 182 PRO A CA 1
ATOM 1359 C C . PRO A 1 182 ? 4.502 17.989 4.992 1.00 95.06 182 PRO A C 1
ATOM 1361 O O . PRO A 1 182 ? 4.640 16.768 5.064 1.00 95.06 182 PRO A O 1
ATOM 1364 N N . GLN A 1 183 ? 3.327 18.587 5.214 1.00 95.69 183 GLN A N 1
ATOM 1365 C CA . GLN A 1 183 ? 2.138 17.842 5.616 1.00 95.69 183 GLN A CA 1
ATOM 1366 C C . GLN A 1 183 ? 1.491 17.147 4.419 1.00 95.69 183 GLN A C 1
ATOM 1368 O O . GLN A 1 183 ? 1.138 15.971 4.523 1.00 95.69 183 GLN A O 1
ATOM 1373 N N . THR A 1 184 ? 1.368 17.845 3.288 1.00 95.94 184 THR A N 1
ATOM 1374 C CA . THR A 1 184 ? 0.886 17.256 2.030 1.00 95.94 184 THR A CA 1
ATOM 1375 C C . THR A 1 184 ? 1.779 16.099 1.610 1.00 95.94 184 THR A C 1
ATOM 1377 O O . THR A 1 184 ? 1.291 14.995 1.374 1.00 95.94 184 THR A O 1
ATOM 1380 N N . ARG A 1 185 ? 3.098 16.309 1.637 1.00 96.88 185 ARG A N 1
ATOM 1381 C CA . ARG A 1 185 ? 4.076 15.265 1.341 1.00 96.88 185 ARG A CA 1
ATOM 1382 C C . ARG A 1 185 ? 3.922 14.050 2.255 1.00 96.88 185 ARG A C 1
ATOM 1384 O O . ARG A 1 185 ? 3.864 12.929 1.765 1.00 96.88 185 ARG A O 1
ATOM 1391 N N . LEU A 1 186 ? 3.840 14.254 3.571 1.00 97.62 186 LEU A N 1
ATOM 1392 C CA . LEU A 1 186 ? 3.679 13.154 4.525 1.00 97.62 186 LEU A CA 1
ATOM 1393 C C . LEU A 1 186 ? 2.374 12.378 4.286 1.00 97.62 186 LEU A C 1
ATOM 1395 O O . LEU A 1 186 ? 2.365 11.150 4.359 1.00 97.62 186 LEU A O 1
ATOM 1399 N N . ASN A 1 187 ? 1.278 13.080 3.993 1.00 98.19 187 ASN A N 1
ATOM 1400 C CA . ASN A 1 187 ? -0.005 12.452 3.688 1.00 98.19 187 ASN A CA 1
ATOM 1401 C C . ASN A 1 187 ? 0.064 11.624 2.398 1.00 98.19 187 ASN A C 1
ATOM 1403 O O . ASN A 1 187 ? -0.431 10.501 2.393 1.00 98.19 187 ASN A O 1
ATOM 1407 N N . LEU A 1 188 ? 0.723 12.128 1.352 1.00 98.50 188 LEU A N 1
ATOM 1408 C CA . LEU A 1 188 ? 0.916 11.407 0.092 1.00 98.50 188 LEU A CA 1
ATOM 1409 C C . LEU A 1 188 ? 1.858 10.205 0.245 1.00 98.50 188 LEU A C 1
ATOM 1411 O O . LEU A 1 188 ? 1.558 9.134 -0.271 1.00 98.50 188 LEU A O 1
ATOM 1415 N N . GLU A 1 189 ? 2.947 10.320 1.012 1.00 98.56 189 GLU A N 1
ATOM 1416 C CA . GLU A 1 189 ? 3.833 9.185 1.320 1.00 98.56 189 GLU A CA 1
ATOM 1417 C C . GLU A 1 189 ? 3.090 8.077 2.092 1.00 98.56 189 GLU A C 1
ATOM 1419 O O . GLU A 1 189 ? 3.245 6.892 1.788 1.00 98.56 189 GLU A O 1
ATOM 1424 N N . ARG A 1 190 ? 2.243 8.448 3.065 1.00 98.75 190 ARG A N 1
ATOM 1425 C CA . ARG A 1 190 ? 1.380 7.499 3.793 1.00 98.75 190 ARG A CA 1
ATOM 1426 C C . ARG A 1 190 ? 0.321 6.885 2.882 1.00 98.75 190 ARG A C 1
ATOM 1428 O O . ARG A 1 190 ? 0.074 5.688 2.987 1.00 98.75 190 ARG A O 1
ATOM 1435 N N . ALA A 1 191 ? -0.276 7.682 1.998 1.00 98.75 191 ALA A N 1
ATOM 1436 C CA . ALA A 1 191 ? -1.274 7.216 1.046 1.00 98.75 191 ALA A CA 1
ATOM 1437 C C . ALA A 1 191 ? -0.674 6.226 0.040 1.00 98.75 191 ALA A C 1
ATOM 1439 O O . ALA A 1 191 ? -1.222 5.147 -0.141 1.00 98.75 191 ALA A O 1
ATOM 1440 N N . ALA A 1 192 ? 0.504 6.517 -0.515 1.00 98.75 192 ALA A N 1
ATOM 1441 C CA . ALA A 1 192 ? 1.213 5.610 -1.414 1.00 98.75 192 ALA A CA 1
ATOM 1442 C C . ALA A 1 192 ? 1.571 4.272 -0.742 1.00 98.75 192 ALA A C 1
ATOM 1444 O O . ALA A 1 192 ? 1.481 3.228 -1.379 1.00 98.75 192 ALA A O 1
ATOM 1445 N N . LEU A 1 193 ? 1.919 4.266 0.551 1.00 98.88 193 LEU A N 1
ATOM 1446 C CA . LEU A 1 193 ? 2.144 3.015 1.284 1.00 98.88 193 LEU A CA 1
ATOM 1447 C C . LEU A 1 193 ? 0.846 2.224 1.536 1.00 98.88 193 LEU A C 1
ATOM 1449 O O . LEU A 1 193 ? 0.889 1.002 1.634 1.00 98.88 193 LEU A O 1
ATOM 1453 N N . LEU A 1 194 ? -0.291 2.906 1.697 1.00 98.81 194 LEU A N 1
ATOM 1454 C CA . LEU A 1 194 ? -1.562 2.306 2.119 1.00 98.81 194 LEU A CA 1
ATOM 1455 C C 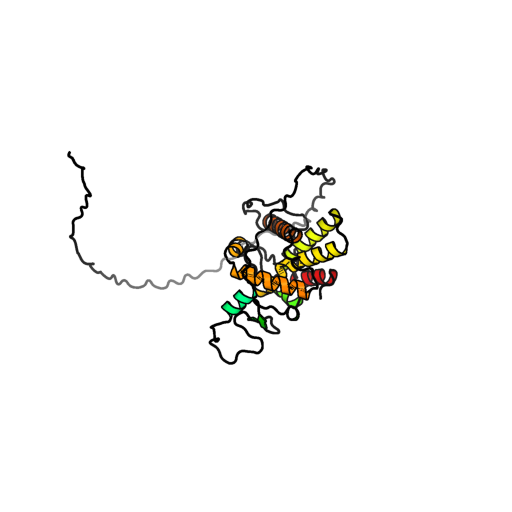. LEU A 1 194 ? -2.593 2.146 0.993 1.00 98.81 194 LEU A C 1
ATOM 1457 O O . LEU A 1 194 ? -3.696 1.694 1.280 1.00 98.81 194 LEU A O 1
ATOM 1461 N N . HIS A 1 195 ? -2.275 2.498 -0.253 1.00 98.69 195 HIS A N 1
ATOM 1462 C CA . HIS A 1 195 ? -3.251 2.481 -1.349 1.00 98.69 195 HIS A CA 1
ATOM 1463 C C . HIS A 1 195 ? -3.843 1.082 -1.593 1.00 98.69 195 HIS A C 1
ATOM 1465 O O . HIS A 1 195 ? -5.057 0.955 -1.691 1.00 98.69 195 HIS A O 1
ATOM 1471 N N . ASP A 1 196 ? -3.007 0.041 -1.537 1.00 98.50 196 ASP A N 1
ATOM 1472 C CA . ASP A 1 196 ? -3.424 -1.366 -1.623 1.00 98.50 196 ASP A CA 1
ATOM 1473 C C . ASP A 1 196 ? -3.789 -1.974 -0.258 1.00 98.50 196 ASP A C 1
ATOM 1475 O O . ASP A 1 196 ? -4.058 -3.168 -0.152 1.00 98.50 196 ASP A O 1
ATOM 1479 N N . ALA A 1 197 ? -3.832 -1.186 0.825 1.00 98.38 197 ALA A N 1
ATOM 1480 C CA . ALA A 1 197 ? -4.214 -1.705 2.137 1.00 98.38 197 ALA A CA 1
ATOM 1481 C C . ALA A 1 197 ? -5.549 -2.470 2.139 1.00 98.38 197 ALA A C 1
ATOM 1483 O O . ALA A 1 197 ? -5.572 -3.485 2.830 1.00 98.38 197 ALA A O 1
ATOM 1484 N N . PRO A 1 198 ? -6.612 -2.079 1.397 1.00 97.50 198 PRO A N 1
ATOM 1485 C CA . PRO A 1 198 ? -7.845 -2.866 1.275 1.00 97.50 198 PRO A CA 1
ATOM 1486 C C . PRO A 1 198 ? -7.631 -4.331 0.874 1.00 97.50 198 PRO A C 1
ATOM 1488 O O . PRO A 1 198 ? -8.328 -5.219 1.377 1.00 97.50 198 PRO A O 1
ATOM 1491 N N . GLU A 1 199 ? -6.637 -4.603 0.025 1.00 97.44 199 GLU A N 1
ATOM 1492 C CA . GLU A 1 199 ? -6.404 -5.916 -0.579 1.00 97.44 199 GLU A CA 1
ATOM 1493 C C . GLU A 1 199 ? -6.056 -6.991 0.452 1.00 97.44 199 GLU A C 1
ATOM 1495 O O . GLU A 1 199 ? -6.324 -8.169 0.213 1.00 97.44 199 GLU A O 1
ATOM 1500 N N . TYR A 1 200 ? -5.587 -6.610 1.650 1.00 96.44 200 TYR A N 1
ATOM 1501 C CA . TYR A 1 200 ? -5.224 -7.549 2.720 1.00 96.44 200 TYR A CA 1
ATOM 1502 C C . TYR A 1 200 ? -6.343 -8.529 3.108 1.00 96.44 200 TYR A C 1
ATOM 1504 O O . TYR A 1 200 ? -6.045 -9.606 3.633 1.00 96.44 200 TYR A O 1
ATOM 1512 N N . LEU A 1 201 ? -7.606 -8.151 2.867 1.00 94.38 201 LEU A N 1
ATOM 1513 C CA . LEU A 1 201 ? -8.780 -9.007 3.043 1.00 94.38 201 LEU A CA 1
ATOM 1514 C C . LEU A 1 201 ? -9.429 -9.401 1.722 1.00 94.38 201 LEU A C 1
ATOM 1516 O O . LEU A 1 201 ? -9.808 -10.561 1.572 1.00 94.38 201 LEU A O 1
ATOM 1520 N N . ILE A 1 202 ? -9.586 -8.459 0.788 1.00 94.00 202 ILE A N 1
ATOM 1521 C CA . ILE A 1 202 ? -10.418 -8.681 -0.406 1.00 94.00 202 ILE A CA 1
ATOM 1522 C C . ILE A 1 202 ? -9.667 -9.342 -1.571 1.00 94.00 202 ILE A C 1
ATOM 1524 O O . ILE A 1 202 ? -10.309 -9.822 -2.504 1.00 94.00 202 ILE A O 1
ATOM 1528 N N . GLY A 1 203 ? -8.336 -9.450 -1.487 1.00 94.50 203 GLY A N 1
ATOM 1529 C CA . GLY A 1 203 ? -7.493 -9.997 -2.553 1.00 94.50 203 GLY A CA 1
ATOM 1530 C C . GLY A 1 203 ? -6.828 -8.915 -3.402 1.00 94.50 203 GLY A C 1
ATOM 1531 O O . GLY A 1 203 ? -7.351 -7.815 -3.501 1.00 94.50 203 GLY A O 1
ATOM 1532 N N . ASP A 1 204 ? -5.707 -9.248 -4.046 1.00 95.12 204 ASP A N 1
ATOM 1533 C CA . ASP A 1 204 ? -5.225 -8.503 -5.219 1.00 95.12 204 ASP A CA 1
ATOM 1534 C C . ASP A 1 204 ? -5.997 -9.006 -6.445 1.00 95.12 204 ASP A C 1
ATOM 1536 O O . ASP A 1 204 ? -6.041 -10.213 -6.724 1.00 95.12 204 ASP A O 1
ATOM 1540 N N . MET A 1 205 ? -6.636 -8.087 -7.167 1.00 94.62 205 MET A N 1
ATOM 1541 C CA . MET A 1 205 ? -7.365 -8.394 -8.391 1.00 94.62 205 MET A CA 1
ATOM 1542 C C . MET A 1 205 ? -6.723 -7.693 -9.582 1.00 94.62 205 MET A C 1
ATOM 1544 O O . MET A 1 205 ? -6.817 -6.474 -9.728 1.00 94.62 205 MET A O 1
ATOM 1548 N N . LEU A 1 206 ? -6.208 -8.497 -10.521 1.00 93.06 206 LEU A N 1
ATOM 1549 C CA . LEU A 1 206 ? -5.622 -8.011 -11.772 1.00 93.06 206 LEU A CA 1
ATOM 1550 C C . LEU A 1 206 ? -6.515 -6.953 -12.432 1.00 93.06 206 LEU A C 1
ATOM 1552 O O . LEU A 1 206 ? -7.703 -7.185 -12.692 1.00 93.06 206 LEU A O 1
ATOM 1556 N N . SER A 1 207 ? -5.925 -5.805 -12.770 1.00 92.00 207 SER A N 1
ATOM 1557 C CA . SER A 1 207 ? -6.662 -4.607 -13.188 1.00 92.00 207 SER A CA 1
ATOM 1558 C C . SER A 1 207 ? -7.672 -4.838 -14.329 1.00 92.00 207 SER A C 1
ATOM 1560 O O . SER A 1 207 ? -8.759 -4.254 -14.279 1.00 92.00 207 SER A O 1
ATOM 1562 N N . PRO A 1 208 ? -7.402 -5.675 -15.361 1.00 91.44 208 PRO A N 1
ATOM 1563 C CA . PRO A 1 208 ? -8.397 -5.991 -16.388 1.00 91.44 208 PRO A CA 1
ATOM 1564 C C . PRO A 1 208 ? -9.669 -6.651 -15.854 1.00 91.44 208 PRO A C 1
ATOM 1566 O O . PRO A 1 208 ? -10.747 -6.351 -16.366 1.00 91.44 208 PRO A O 1
ATOM 1569 N N . ILE A 1 209 ? -9.553 -7.498 -14.829 1.00 93.31 209 ILE A N 1
ATOM 1570 C CA . ILE A 1 209 ? -10.683 -8.171 -14.180 1.00 93.31 209 ILE A CA 1
ATOM 1571 C C . ILE A 1 209 ? -11.396 -7.188 -13.249 1.00 93.31 209 ILE A C 1
ATOM 1573 O O . ILE A 1 209 ? -12.611 -7.037 -13.362 1.00 93.31 209 ILE A O 1
ATOM 1577 N N . LYS A 1 210 ? -10.648 -6.426 -12.432 1.00 92.69 210 LYS A N 1
ATOM 1578 C CA . LYS A 1 210 ? -11.194 -5.401 -11.516 1.00 92.69 210 LYS A CA 1
ATOM 1579 C C . LYS A 1 210 ? -12.124 -4.420 -12.237 1.00 92.69 210 LYS A C 1
ATOM 1581 O O . LYS A 1 210 ? -13.202 -4.094 -11.742 1.00 92.69 210 LYS A O 1
ATOM 1586 N N . ARG A 1 211 ? -11.780 -4.016 -13.468 1.00 92.44 211 ARG A N 1
ATOM 1587 C CA . ARG A 1 211 ? -12.624 -3.140 -14.309 1.00 92.44 211 ARG A CA 1
ATOM 1588 C C . ARG A 1 211 ? -13.982 -3.737 -14.693 1.00 92.44 211 ARG A C 1
ATOM 1590 O O . ARG A 1 211 ? -14.904 -2.975 -14.965 1.00 92.44 211 ARG A O 1
ATOM 1597 N N . GLN A 1 212 ? -14.110 -5.060 -14.732 1.00 96.25 212 GLN A N 1
ATOM 1598 C CA . GLN A 1 212 ? -15.353 -5.756 -15.081 1.00 96.25 212 GLN A CA 1
ATOM 1599 C C . GLN A 1 212 ? -16.202 -6.120 -13.851 1.00 96.25 212 GLN A C 1
ATOM 1601 O O . GLN A 1 212 ? -17.283 -6.685 -14.008 1.00 96.25 212 GLN A O 1
ATOM 1606 N N . CYS A 1 213 ? -15.752 -5.784 -12.637 1.00 95.62 213 CYS A N 1
ATOM 1607 C CA . CYS A 1 213 ? -16.411 -6.149 -11.383 1.00 95.62 213 CYS A CA 1
ATOM 1608 C C . CYS A 1 213 ? -16.819 -4.898 -10.577 1.00 95.62 213 CYS A C 1
ATOM 1610 O O . CYS A 1 213 ? -16.105 -4.503 -9.659 1.00 95.62 213 CYS A O 1
ATOM 1612 N N . PRO A 1 214 ? -17.968 -4.254 -10.879 1.00 94.50 214 PRO A N 1
ATOM 1613 C CA . PRO A 1 214 ? -18.428 -3.063 -10.159 1.00 94.50 214 PRO A CA 1
ATOM 1614 C C . PRO A 1 214 ? -18.534 -3.263 -8.645 1.00 94.50 214 PRO A C 1
ATOM 1616 O O . PRO A 1 214 ? -17.931 -2.498 -7.909 1.00 94.50 214 PRO A O 1
ATOM 1619 N N . ALA A 1 215 ? -19.168 -4.352 -8.198 1.00 93.19 215 ALA A N 1
ATOM 1620 C CA . ALA A 1 215 ? -19.330 -4.644 -6.773 1.00 93.19 215 ALA A CA 1
ATOM 1621 C C . ALA A 1 215 ? -17.990 -4.778 -6.026 1.00 93.19 215 ALA A C 1
ATOM 1623 O O . ALA A 1 215 ? -17.892 -4.411 -4.862 1.00 93.19 215 ALA A O 1
ATOM 1624 N N . TYR A 1 216 ? -16.943 -5.269 -6.699 1.00 94.44 216 TYR A N 1
ATOM 1625 C CA . TYR A 1 216 ? -15.605 -5.326 -6.113 1.00 94.44 216 TYR A CA 1
ATOM 1626 C C . TYR A 1 216 ? -15.033 -3.923 -5.892 1.00 94.44 216 TYR A C 1
ATOM 1628 O O . TYR A 1 216 ? -14.442 -3.660 -4.854 1.00 94.44 216 TYR A O 1
ATOM 1636 N N . ARG A 1 217 ? -15.232 -3.011 -6.853 1.00 94.19 217 ARG A N 1
ATOM 1637 C CA . ARG A 1 217 ? -14.783 -1.616 -6.732 1.00 94.19 217 ARG A CA 1
ATOM 1638 C C . ARG A 1 217 ? -15.529 -0.867 -5.630 1.00 94.19 217 ARG A C 1
ATOM 1640 O O . ARG A 1 217 ? -14.919 -0.042 -4.965 1.00 94.19 217 ARG A O 1
ATOM 1647 N N . ASP A 1 218 ? -16.807 -1.174 -5.419 1.00 95.62 218 ASP A N 1
ATOM 1648 C CA . ASP A 1 218 ? -17.577 -0.585 -4.319 1.00 95.62 218 ASP A CA 1
ATOM 1649 C C . ASP A 1 218 ? -17.009 -1.034 -2.961 1.00 95.62 218 ASP A C 1
ATOM 1651 O O . ASP A 1 218 ? -16.728 -0.200 -2.104 1.00 95.62 218 ASP A O 1
ATOM 1655 N N . ILE A 1 219 ? -16.743 -2.338 -2.803 1.00 96.56 219 ILE A N 1
ATOM 1656 C CA . ILE A 1 219 ? -16.099 -2.906 -1.605 1.00 96.56 219 ILE A CA 1
ATOM 1657 C C . ILE A 1 219 ? -14.710 -2.289 -1.369 1.00 96.56 219 ILE A C 1
ATOM 1659 O O . ILE A 1 219 ? -14.401 -1.851 -0.262 1.00 96.56 219 ILE A O 1
ATOM 1663 N N . ASP A 1 220 ? -13.882 -2.226 -2.412 1.00 96.62 220 ASP A N 1
ATOM 1664 C CA . ASP A 1 220 ? -12.553 -1.602 -2.388 1.00 96.62 220 ASP A CA 1
ATOM 1665 C C . ASP A 1 220 ? -12.627 -0.132 -1.941 1.00 96.62 220 ASP A C 1
ATOM 1667 O O . ASP A 1 220 ? -11.840 0.316 -1.104 1.00 96.62 220 ASP A O 1
ATOM 1671 N N . GLY A 1 221 ? -13.637 0.599 -2.421 1.00 97.44 221 GLY A N 1
ATOM 1672 C CA . GLY A 1 221 ? -13.929 1.970 -2.016 1.00 97.44 221 GLY A CA 1
ATOM 1673 C C . GLY A 1 221 ? -14.288 2.086 -0.534 1.00 97.44 221 GLY A C 1
ATOM 1674 O O . GLY A 1 221 ? -13.689 2.906 0.165 1.00 97.44 221 GLY A O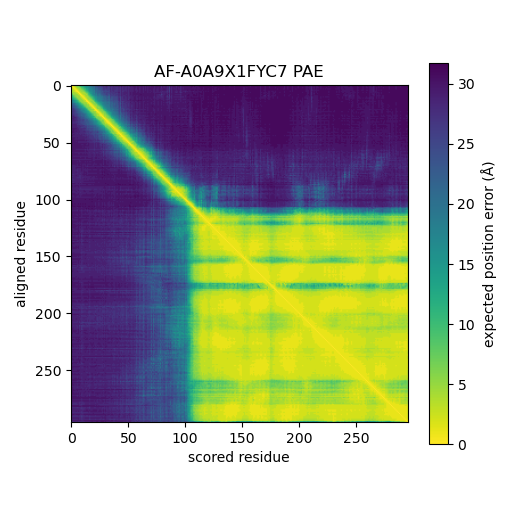 1
ATOM 1675 N N . PHE A 1 222 ? -15.214 1.262 -0.025 1.00 97.94 222 PHE A N 1
ATOM 1676 C CA . PHE A 1 222 ? -15.597 1.259 1.397 1.00 97.94 222 PHE A CA 1
ATOM 1677 C C . PHE A 1 222 ? -14.405 0.956 2.307 1.00 97.94 222 PHE A C 1
ATOM 1679 O O . PHE A 1 222 ? -14.144 1.692 3.263 1.00 97.94 222 PHE A O 1
ATOM 1686 N N . MET A 1 223 ? -13.628 -0.070 1.962 1.00 98.12 223 MET A N 1
ATOM 1687 C CA . MET A 1 223 ? -12.402 -0.422 2.674 1.00 98.12 223 MET A CA 1
ATOM 1688 C C . MET A 1 223 ? -11.381 0.721 2.635 1.00 98.12 223 MET A C 1
ATOM 1690 O O . MET A 1 223 ? -10.808 1.059 3.670 1.00 98.12 223 MET A O 1
ATOM 1694 N N . SER A 1 224 ? -11.207 1.384 1.488 1.00 98.38 224 SER A N 1
ATOM 1695 C CA . SER A 1 224 ? -10.327 2.553 1.356 1.00 98.38 224 SER A CA 1
ATOM 1696 C C . SER A 1 224 ? -10.755 3.700 2.274 1.00 98.38 224 SER A C 1
ATOM 1698 O O . SER A 1 224 ? -9.916 4.269 2.974 1.00 98.38 224 SER A O 1
ATOM 1700 N N . ARG A 1 225 ? -12.061 4.007 2.355 1.00 98.44 225 ARG A N 1
ATOM 1701 C CA . ARG A 1 225 ? -12.586 5.038 3.275 1.00 98.44 225 ARG A CA 1
ATOM 1702 C C . ARG A 1 225 ? -12.275 4.701 4.738 1.00 98.44 225 ARG A C 1
ATOM 1704 O O . ARG A 1 225 ? -11.909 5.584 5.522 1.00 98.44 225 ARG A O 1
ATOM 1711 N N . ALA A 1 226 ? -12.415 3.431 5.114 1.00 98.38 226 ALA A N 1
ATOM 1712 C CA . ALA A 1 226 ? -12.132 2.985 6.471 1.00 98.38 226 ALA A CA 1
ATOM 1713 C C . ALA A 1 226 ? -10.633 3.015 6.792 1.00 98.38 226 ALA A C 1
ATOM 1715 O O . ALA A 1 226 ? -10.261 3.474 7.873 1.00 98.38 226 ALA A O 1
ATOM 1716 N N . VAL A 1 227 ? -9.762 2.628 5.852 1.00 98.50 227 VAL A N 1
ATOM 1717 C CA . VAL A 1 227 ? -8.299 2.762 5.983 1.00 98.50 227 VAL A CA 1
ATOM 1718 C C . VAL A 1 227 ? -7.911 4.228 6.186 1.00 98.50 227 VAL A C 1
ATOM 1720 O O . VAL A 1 227 ? -7.178 4.546 7.125 1.00 98.50 227 VAL A O 1
ATOM 1723 N N . GLU A 1 228 ? -8.429 5.140 5.362 1.00 98.62 228 GLU A N 1
ATOM 1724 C CA . GLU A 1 228 ? -8.147 6.572 5.500 1.00 98.62 228 GLU A CA 1
ATOM 1725 C C . GLU A 1 228 ? -8.547 7.098 6.880 1.00 98.62 228 GLU A C 1
ATOM 1727 O O . GLU A 1 228 ? -7.746 7.744 7.562 1.00 98.62 228 GLU A O 1
ATOM 1732 N N . THR A 1 229 ? -9.754 6.749 7.328 1.00 98.50 229 THR A N 1
ATOM 1733 C CA . THR A 1 229 ? -10.264 7.142 8.646 1.00 98.50 229 THR A CA 1
ATOM 1734 C C . THR A 1 229 ? -9.402 6.567 9.770 1.00 98.50 229 THR A C 1
ATOM 1736 O O . THR A 1 229 ? -9.008 7.291 10.686 1.00 98.50 229 THR A O 1
ATOM 1739 N N . ARG A 1 230 ? -9.038 5.280 9.688 1.00 97.88 230 ARG A N 1
ATOM 1740 C CA . ARG A 1 230 ? -8.233 4.581 10.699 1.00 97.88 230 ARG A CA 1
ATOM 1741 C C . ARG A 1 230 ? -6.849 5.198 10.885 1.00 97.88 230 ARG A C 1
ATOM 1743 O O . ARG A 1 230 ? -6.324 5.203 12.004 1.00 97.88 230 ARG A O 1
ATOM 1750 N N . PHE A 1 231 ? -6.239 5.691 9.812 1.00 98.19 231 PHE A N 1
ATOM 1751 C CA . PHE A 1 231 ? -4.872 6.218 9.836 1.00 98.19 231 PHE A CA 1
ATOM 1752 C C . PHE A 1 231 ? -4.793 7.754 9.807 1.00 98.19 231 PHE A C 1
ATOM 1754 O O . PHE A 1 231 ? -3.690 8.317 9.776 1.00 98.19 231 PHE A O 1
ATOM 1761 N N . GLY A 1 232 ? -5.942 8.434 9.896 1.00 97.75 232 GLY A N 1
ATOM 1762 C CA . GLY A 1 232 ? -6.034 9.893 9.949 1.00 97.75 232 GLY A CA 1
ATOM 1763 C C . GLY A 1 232 ? -5.572 10.558 8.654 1.00 97.75 232 GLY A C 1
ATOM 1764 O O . GLY A 1 232 ? -4.855 11.558 8.698 1.00 97.75 232 GLY A O 1
ATOM 1765 N N . LEU A 1 233 ? -5.915 9.963 7.513 1.00 98.25 233 LEU A N 1
ATOM 1766 C CA . LEU A 1 233 ? -5.611 10.484 6.187 1.00 98.25 233 LEU A CA 1
ATOM 1767 C C . LEU A 1 233 ? -6.759 11.365 5.663 1.00 98.25 233 LEU A C 1
ATOM 1769 O O . LEU A 1 233 ? -7.915 11.137 6.024 1.00 98.25 233 LEU A O 1
ATOM 1773 N N . PRO A 1 234 ? -6.470 12.367 4.809 1.00 98.12 234 PRO A N 1
ATOM 1774 C CA . PRO A 1 234 ? -7.514 13.120 4.123 1.00 98.12 234 PRO A CA 1
ATOM 1775 C C . PRO A 1 234 ? -8.430 12.205 3.310 1.00 98.12 234 PRO A C 1
ATOM 1777 O O . PRO A 1 234 ? -7.974 11.237 2.703 1.00 98.12 234 PRO A O 1
ATOM 1780 N N . ALA A 1 235 ? -9.716 12.548 3.262 1.00 97.19 235 ALA A N 1
ATOM 1781 C CA . ALA A 1 235 ? -10.673 11.798 2.470 1.00 97.19 235 ALA A CA 1
ATOM 1782 C C . ALA A 1 235 ? -10.273 11.802 0.984 1.00 97.19 235 ALA A C 1
ATOM 1784 O O . ALA A 1 235 ? -10.018 12.852 0.399 1.00 97.19 235 ALA A O 1
ATOM 1785 N N . PHE A 1 236 ? -10.287 10.614 0.398 1.00 97.88 236 PHE A N 1
ATOM 1786 C CA . PHE A 1 236 ? -10.047 10.282 -1.014 1.00 97.88 236 PHE A CA 1
ATOM 1787 C C . PHE A 1 236 ? -8.582 10.334 -1.429 1.00 97.88 236 PHE A C 1
ATOM 1789 O O . PHE A 1 236 ? -8.275 10.227 -2.613 1.00 97.88 236 PHE A O 1
ATOM 1796 N N . ILE A 1 237 ? -7.664 10.438 -0.466 1.00 98.38 237 ILE A N 1
ATOM 1797 C CA . ILE A 1 237 ? -6.240 10.522 -0.772 1.00 98.38 237 ILE A CA 1
ATOM 1798 C C . ILE A 1 237 ? -5.651 9.210 -1.294 1.00 98.38 237 ILE A C 1
ATOM 1800 O O . ILE A 1 237 ? -4.727 9.262 -2.094 1.00 98.38 237 ILE A O 1
ATOM 1804 N N . LEU A 1 238 ? -6.173 8.038 -0.901 1.00 98.44 238 LEU A N 1
ATOM 1805 C CA . LEU A 1 238 ? -5.683 6.760 -1.456 1.00 98.44 238 LEU A CA 1
ATOM 1806 C C . LEU A 1 238 ? -5.969 6.640 -2.957 1.00 98.44 238 LEU A C 1
ATOM 1808 O O . LEU A 1 238 ? -5.344 5.864 -3.669 1.00 98.44 238 LEU A O 1
ATOM 1812 N N . GLU A 1 239 ? -6.916 7.440 -3.427 1.00 96.56 239 GLU A N 1
ATOM 1813 C CA . GLU A 1 239 ? -7.433 7.459 -4.780 1.00 96.56 239 GLU A CA 1
ATOM 1814 C C . GLU A 1 239 ? -7.111 8.781 -5.490 1.00 96.56 239 GLU A C 1
ATOM 1816 O O . GLU A 1 239 ? -7.723 9.084 -6.512 1.00 96.56 239 GLU A O 1
ATOM 1821 N N . CYS A 1 240 ? -6.199 9.605 -4.970 1.00 97.62 240 CYS A N 1
ATOM 1822 C CA . CYS A 1 240 ? -5.817 10.834 -5.659 1.00 97.62 240 CYS A CA 1
ATOM 1823 C C . CYS A 1 240 ? -4.924 10.535 -6.874 1.00 97.62 240 CYS A C 1
ATOM 1825 O O . CYS A 1 240 ? -4.355 9.445 -7.007 1.00 97.62 240 CYS A O 1
ATOM 1827 N N . ASP A 1 241 ? -4.817 11.500 -7.785 1.00 97.31 241 ASP A N 1
ATOM 1828 C CA . ASP A 1 241 ? -4.119 11.305 -9.058 1.00 97.31 241 ASP A CA 1
ATOM 1829 C C . ASP A 1 241 ? -2.620 11.043 -8.855 1.00 97.31 241 ASP A C 1
ATOM 1831 O O . ASP A 1 241 ? -2.046 10.209 -9.552 1.00 97.31 241 ASP A O 1
ATOM 1835 N N . GLU A 1 242 ? -2.000 11.669 -7.852 1.00 97.44 242 GLU A N 1
ATOM 1836 C CA . GLU A 1 242 ? -0.596 11.450 -7.503 1.00 97.44 242 GLU A CA 1
ATOM 1837 C C . GLU A 1 242 ? -0.339 10.004 -7.059 1.00 97.44 242 GLU A C 1
ATOM 1839 O O . GLU A 1 242 ? 0.641 9.390 -7.480 1.00 97.44 242 GLU A O 1
ATOM 1844 N N . VAL A 1 243 ? -1.221 9.434 -6.228 1.00 98.25 243 VAL A N 1
ATOM 1845 C CA . VAL A 1 243 ? -1.092 8.044 -5.759 1.00 98.25 243 VAL A CA 1
ATOM 1846 C C . VAL A 1 243 ? -1.329 7.067 -6.906 1.00 98.25 243 VAL A C 1
ATOM 1848 O O . VAL A 1 243 ? -0.551 6.129 -7.065 1.00 98.25 243 VAL A O 1
ATOM 1851 N N . ARG A 1 244 ? -2.335 7.318 -7.754 1.00 97.62 244 ARG A N 1
ATOM 1852 C CA . ARG A 1 244 ? -2.602 6.495 -8.946 1.00 97.62 244 ARG A CA 1
ATOM 1853 C C . ARG A 1 244 ? -1.445 6.504 -9.936 1.00 97.62 244 ARG A C 1
ATOM 1855 O O . ARG A 1 244 ? -1.131 5.465 -10.508 1.00 97.62 244 ARG A O 1
ATOM 1862 N N . GLU A 1 245 ? -0.820 7.657 -10.159 1.00 96.94 245 GLU A N 1
ATOM 1863 C CA . GLU A 1 245 ? 0.318 7.744 -11.076 1.00 96.94 245 GLU A CA 1
ATOM 1864 C C . GLU A 1 245 ? 1.538 7.008 -10.518 1.00 96.94 245 GLU A C 1
ATOM 1866 O O . GLU A 1 245 ? 2.227 6.303 -11.253 1.00 96.94 245 GLU A O 1
ATOM 1871 N N . VAL A 1 246 ? 1.774 7.103 -9.210 1.00 97.94 246 VAL A N 1
ATOM 1872 C CA . VAL A 1 246 ? 2.851 6.370 -8.541 1.00 97.94 246 VAL A CA 1
ATOM 1873 C C . VAL A 1 246 ? 2.625 4.855 -8.547 1.00 97.94 246 VAL A C 1
ATOM 1875 O O . VAL A 1 246 ? 3.568 4.118 -8.838 1.00 97.94 246 VAL A O 1
ATOM 1878 N N . ASP A 1 247 ? 1.406 4.382 -8.277 1.00 98.31 247 ASP A N 1
ATOM 1879 C CA . ASP A 1 247 ? 1.035 2.964 -8.416 1.00 98.31 247 ASP A CA 1
ATOM 1880 C C . ASP A 1 247 ? 1.276 2.483 -9.858 1.00 98.31 247 ASP A C 1
ATOM 1882 O O . ASP A 1 247 ? 1.993 1.507 -10.100 1.00 98.31 247 ASP A O 1
ATOM 1886 N N . ARG A 1 248 ? 0.798 3.247 -10.848 1.00 97.25 248 ARG A N 1
ATOM 1887 C CA . ARG A 1 248 ? 1.013 2.947 -12.270 1.00 97.25 248 ARG A CA 1
ATOM 1888 C C . ARG A 1 248 ? 2.501 2.856 -12.624 1.00 97.25 248 ARG A C 1
ATOM 1890 O O . ARG A 1 248 ? 2.905 1.916 -13.309 1.00 97.25 248 ARG A O 1
ATOM 1897 N N . LEU A 1 249 ? 3.322 3.799 -12.154 1.00 97.56 249 LEU A N 1
ATOM 1898 C CA . LEU A 1 249 ? 4.775 3.787 -12.349 1.00 97.56 249 LEU A CA 1
ATOM 1899 C C . LEU A 1 249 ? 5.436 2.578 -11.674 1.00 97.56 249 LEU A C 1
ATOM 1901 O O . LEU A 1 249 ? 6.330 1.967 -12.266 1.00 97.56 249 LEU A O 1
ATOM 1905 N N . ALA A 1 250 ? 5.006 2.207 -10.465 1.00 98.31 250 ALA A N 1
ATOM 1906 C CA . ALA A 1 250 ? 5.488 1.010 -9.780 1.00 98.31 250 ALA A CA 1
ATOM 1907 C C . ALA A 1 250 ? 5.144 -0.256 -10.583 1.00 98.31 250 ALA A C 1
ATOM 1909 O O . ALA A 1 250 ? 6.040 -1.040 -10.891 1.00 98.31 250 ALA A O 1
ATOM 1910 N N . CYS A 1 251 ? 3.896 -0.397 -11.035 1.00 97.19 251 CYS A N 1
ATOM 1911 C CA . CYS A 1 251 ? 3.439 -1.510 -11.869 1.00 97.19 251 CYS A CA 1
ATOM 1912 C C . CYS A 1 251 ? 4.216 -1.615 -13.198 1.00 97.19 251 CYS A C 1
ATOM 1914 O O . CYS A 1 251 ? 4.680 -2.698 -13.567 1.00 97.19 251 CYS A O 1
ATOM 1916 N N . ASP A 1 252 ? 4.433 -0.491 -13.894 1.00 97.12 252 ASP A N 1
ATOM 1917 C CA . ASP A 1 252 ? 5.253 -0.445 -15.113 1.00 97.12 252 ASP A CA 1
ATOM 1918 C C . ASP A 1 252 ? 6.701 -0.904 -14.835 1.00 97.12 252 ASP A C 1
ATOM 1920 O O . ASP A 1 252 ? 7.287 -1.662 -15.614 1.00 97.12 252 ASP A O 1
ATOM 1924 N N . THR A 1 253 ? 7.281 -0.468 -13.710 1.00 97.38 253 THR A N 1
ATOM 1925 C CA . THR A 1 253 ? 8.642 -0.850 -13.294 1.00 97.38 253 THR A CA 1
ATOM 1926 C C . THR A 1 253 ? 8.730 -2.350 -13.018 1.00 97.38 253 THR A C 1
ATOM 1928 O O . THR A 1 253 ? 9.637 -3.024 -13.508 1.00 97.38 253 THR A O 1
ATOM 1931 N N . GLU A 1 254 ? 7.773 -2.884 -12.263 1.00 97.06 254 GLU A N 1
ATOM 1932 C CA . GLU A 1 254 ? 7.694 -4.300 -11.905 1.00 97.06 254 GLU A CA 1
ATOM 1933 C C . GLU A 1 254 ? 7.606 -5.185 -13.139 1.00 97.06 254 GLU A C 1
ATOM 1935 O O . GLU A 1 254 ? 8.393 -6.117 -13.288 1.00 97.06 254 GLU A O 1
ATOM 1940 N N . ALA A 1 255 ? 6.714 -4.859 -14.069 1.00 95.69 255 ALA A N 1
ATOM 1941 C CA . ALA A 1 255 ? 6.570 -5.609 -15.304 1.00 95.69 255 ALA A CA 1
ATOM 1942 C C . ALA A 1 255 ? 7.855 -5.624 -16.143 1.00 95.69 255 ALA A C 1
ATOM 1944 O O . ALA A 1 255 ? 8.210 -6.660 -16.703 1.00 95.69 255 ALA A O 1
ATOM 1945 N N . ARG A 1 256 ? 8.603 -4.517 -16.205 1.00 94.81 256 ARG A N 1
ATOM 1946 C CA . ARG A 1 256 ? 9.883 -4.477 -16.937 1.00 94.81 256 ARG A CA 1
ATOM 1947 C C . ARG A 1 256 ? 10.958 -5.342 -16.302 1.00 94.81 256 ARG A C 1
ATOM 1949 O O . ARG A 1 256 ? 11.771 -5.922 -17.019 1.00 94.81 256 ARG A O 1
ATOM 1956 N N . VAL A 1 257 ? 10.978 -5.398 -14.975 1.00 95.06 257 VAL A N 1
ATOM 1957 C CA . VAL A 1 257 ? 11.997 -6.130 -14.220 1.00 95.06 257 VAL A CA 1
ATOM 1958 C C . VAL A 1 257 ? 11.676 -7.617 -14.165 1.00 95.06 257 VAL A C 1
ATOM 1960 O O . VAL A 1 257 ? 12.548 -8.442 -14.430 1.00 95.06 257 VAL A O 1
ATOM 1963 N N . PHE A 1 258 ? 10.430 -7.959 -13.854 1.00 95.44 258 PHE A N 1
ATOM 1964 C CA . PHE A 1 258 ? 10.029 -9.327 -13.551 1.00 95.44 258 PHE A CA 1
ATOM 1965 C C . PHE A 1 258 ? 9.371 -10.057 -14.720 1.00 95.44 258 PHE A C 1
ATOM 1967 O O . PHE A 1 258 ? 9.394 -11.283 -14.769 1.00 95.44 258 PHE A O 1
ATOM 1974 N N . LEU A 1 259 ? 8.835 -9.331 -15.703 1.00 93.88 259 LEU A N 1
ATOM 1975 C CA . LEU A 1 259 ? 8.183 -9.905 -16.880 1.00 93.88 259 LEU A CA 1
ATOM 1976 C C . LEU A 1 259 ? 8.881 -9.460 -18.180 1.00 93.88 259 LEU A C 1
ATOM 1978 O O . LEU A 1 259 ? 8.222 -8.977 -19.101 1.00 93.88 259 LEU A O 1
ATOM 1982 N N . PRO A 1 260 ? 10.207 -9.662 -18.339 1.00 90.12 260 PRO A N 1
ATOM 1983 C CA . PRO A 1 260 ? 10.982 -9.079 -19.444 1.00 90.12 260 PRO A CA 1
ATOM 1984 C C . PRO A 1 260 ? 10.581 -9.588 -20.839 1.00 90.12 260 PRO A C 1
ATOM 1986 O O . PRO A 1 260 ? 10.948 -8.994 -21.850 1.00 90.12 260 PRO A O 1
ATOM 1989 N N . LYS A 1 261 ? 9.855 -10.710 -20.915 1.00 91.00 261 LYS A N 1
ATOM 1990 C CA . LYS A 1 261 ? 9.340 -11.282 -22.172 1.00 91.00 261 LYS A CA 1
ATOM 1991 C C . LYS A 1 261 ? 7.945 -10.768 -22.537 1.00 91.00 261 LYS A C 1
ATOM 1993 O O . LYS A 1 261 ? 7.474 -11.043 -23.640 1.00 91.00 261 LYS A O 1
ATOM 1998 N N . MET A 1 262 ? 7.262 -10.091 -21.618 1.00 91.19 262 MET A N 1
ATOM 1999 C CA . MET A 1 262 ? 5.914 -9.590 -21.842 1.00 91.19 262 MET A CA 1
ATOM 2000 C C . MET A 1 262 ? 5.960 -8.378 -22.783 1.00 91.19 262 MET A C 1
ATOM 2002 O O . MET A 1 262 ? 6.789 -7.486 -22.595 1.00 91.19 262 MET A O 1
ATOM 2006 N N . PRO A 1 263 ? 5.085 -8.311 -23.802 1.00 92.44 263 PRO A N 1
ATOM 2007 C CA . PRO A 1 263 ? 4.974 -7.116 -24.625 1.00 92.44 263 PRO A CA 1
ATOM 2008 C C . PRO A 1 263 ? 4.455 -5.939 -23.791 1.00 92.44 263 PRO A C 1
ATOM 2010 O O . PRO A 1 263 ? 3.585 -6.111 -22.937 1.00 92.44 263 PRO A O 1
ATOM 2013 N N . ALA A 1 264 ? 4.947 -4.736 -24.081 1.00 93.25 264 ALA A N 1
ATOM 2014 C CA . ALA A 1 264 ? 4.457 -3.525 -23.435 1.00 93.25 264 ALA A CA 1
ATOM 2015 C C . ALA A 1 264 ? 2.958 -3.317 -23.710 1.00 93.25 264 ALA A C 1
ATOM 2017 O O . ALA A 1 264 ? 2.489 -3.490 -24.840 1.00 93.25 264 ALA A O 1
ATOM 2018 N N . TRP A 1 265 ? 2.210 -2.910 -22.684 1.00 92.31 265 TRP A N 1
ATOM 2019 C CA . TRP A 1 265 ? 0.827 -2.467 -22.851 1.00 92.31 265 TRP A CA 1
ATOM 2020 C C . TRP A 1 265 ? 0.758 -1.010 -23.337 1.00 92.31 265 TRP A C 1
ATOM 2022 O O . TRP A 1 265 ? 1.724 -0.253 -23.195 1.00 92.31 265 TRP A O 1
ATOM 2032 N N . PRO A 1 266 ? -0.381 -0.575 -23.910 1.00 93.12 266 PRO A N 1
ATOM 2033 C CA . PRO A 1 266 ? -0.565 0.819 -24.301 1.00 93.12 266 PRO A CA 1
ATOM 2034 C C . PRO A 1 266 ? -0.338 1.775 -23.123 1.00 93.12 266 PRO A C 1
ATOM 2036 O O . PRO A 1 266 ? -0.980 1.641 -22.084 1.00 93.12 266 PRO A O 1
ATOM 2039 N N . GLY A 1 267 ? 0.565 2.743 -23.300 1.00 91.75 267 GLY A N 1
ATOM 2040 C CA . GLY A 1 267 ? 0.884 3.742 -22.276 1.00 91.75 267 GLY A CA 1
ATOM 2041 C C . GLY A 1 267 ? 1.865 3.280 -21.193 1.00 91.75 267 GLY A C 1
ATOM 2042 O O . GLY A 1 267 ? 2.082 4.031 -20.249 1.00 91.75 267 GLY A O 1
ATOM 2043 N N . MET A 1 268 ? 2.471 2.093 -21.317 1.00 94.81 268 MET A N 1
ATOM 2044 C CA . MET A 1 268 ? 3.517 1.639 -20.396 1.00 94.81 268 MET A CA 1
ATOM 2045 C C . MET A 1 268 ? 4.727 2.584 -20.442 1.00 94.81 268 MET A C 1
ATOM 2047 O O . MET A 1 268 ? 5.367 2.734 -21.485 1.00 94.81 268 MET A O 1
ATOM 2051 N N . SER A 1 269 ? 5.052 3.208 -19.314 1.00 93.94 269 SER A N 1
ATOM 2052 C CA . SER A 1 269 ? 6.243 4.050 -19.152 1.00 93.94 269 SER A CA 1
ATOM 2053 C C . SER A 1 269 ? 7.500 3.199 -19.005 1.00 93.94 269 SER A C 1
ATOM 2055 O O . SER A 1 269 ? 7.402 1.982 -18.865 1.00 93.94 269 SER A O 1
ATOM 2057 N N . ASP A 1 270 ? 8.683 3.817 -18.995 1.00 92.19 270 ASP A N 1
ATOM 2058 C CA . ASP A 1 270 ? 9.962 3.139 -18.722 1.00 92.19 270 ASP A CA 1
ATOM 2059 C C . ASP A 1 270 ? 10.155 2.721 -17.252 1.00 92.19 270 ASP A C 1
ATOM 2061 O O . ASP A 1 270 ? 11.149 2.074 -16.919 1.00 92.19 270 ASP A O 1
ATOM 2065 N N . GLY A 1 271 ? 9.168 3.006 -16.397 1.00 93.56 271 GLY A N 1
ATOM 2066 C CA . GLY A 1 271 ? 9.225 2.780 -14.960 1.00 93.56 271 GLY A CA 1
ATOM 2067 C C . GLY A 1 271 ? 9.988 3.884 -14.227 1.00 93.56 271 GLY A C 1
ATOM 2068 O O . GLY A 1 271 ? 10.317 4.930 -14.786 1.00 93.56 271 GLY A O 1
ATOM 2069 N N . HIS A 1 272 ? 10.271 3.642 -12.951 1.00 96.06 272 HIS A N 1
ATOM 2070 C CA . HIS A 1 272 ? 10.983 4.552 -12.065 1.00 96.06 272 HIS A CA 1
ATOM 2071 C C . HIS A 1 272 ? 12.075 3.783 -11.298 1.00 96.06 272 HIS A C 1
ATOM 2073 O O . HIS A 1 272 ? 11.807 2.685 -10.805 1.00 96.06 272 HIS A O 1
ATOM 2079 N N . PRO A 1 273 ? 13.301 4.325 -11.139 1.00 94.31 273 PRO A N 1
ATOM 2080 C CA . PRO A 1 273 ? 14.416 3.611 -10.497 1.00 94.31 273 PRO A CA 1
ATOM 2081 C C . PRO A 1 273 ? 14.126 3.167 -9.054 1.00 94.31 273 PRO A C 1
ATOM 2083 O O . PRO A 1 273 ? 14.681 2.176 -8.581 1.00 94.31 273 PRO A O 1
ATOM 2086 N N . ASP A 1 274 ? 13.230 3.871 -8.365 1.00 95.19 274 ASP A N 1
ATOM 2087 C CA . ASP A 1 274 ? 12.803 3.541 -7.002 1.00 95.19 274 ASP A CA 1
ATOM 2088 C C . ASP A 1 274 ? 11.600 2.593 -6.898 1.00 95.19 274 ASP A C 1
ATOM 2090 O O . ASP A 1 274 ? 11.228 2.216 -5.787 1.00 95.19 274 ASP A O 1
ATOM 2094 N N . GLY A 1 275 ? 11.024 2.165 -8.026 1.00 93.44 275 GLY A N 1
ATOM 2095 C CA . GLY A 1 275 ? 9.785 1.384 -8.058 1.00 93.44 275 GLY A CA 1
ATOM 2096 C C . GLY A 1 275 ? 9.897 -0.067 -7.594 1.00 93.44 275 GLY A C 1
ATOM 2097 O O . GLY A 1 275 ? 8.878 -0.683 -7.313 1.00 93.44 275 GLY A O 1
ATOM 2098 N N . ILE A 1 276 ? 11.109 -0.618 -7.461 1.00 96.69 276 ILE A N 1
ATOM 2099 C CA . ILE A 1 276 ? 11.302 -2.002 -7.002 1.00 96.69 276 ILE A CA 1
ATOM 2100 C C . ILE A 1 276 ? 11.739 -2.044 -5.547 1.00 96.69 276 ILE A C 1
ATOM 2102 O O . ILE A 1 276 ? 12.828 -1.578 -5.197 1.00 96.69 276 ILE A O 1
ATOM 2106 N N . CYS A 1 277 ? 10.956 -2.719 -4.710 1.00 95.50 277 CYS A N 1
ATOM 2107 C CA . CYS A 1 277 ? 11.361 -3.132 -3.374 1.00 95.50 277 CYS A CA 1
ATOM 2108 C C . CYS A 1 277 ? 11.453 -4.657 -3.304 1.00 95.50 277 CYS A C 1
ATOM 2110 O O . CYS A 1 277 ? 10.444 -5.328 -3.436 1.00 95.50 277 CYS A O 1
ATOM 2112 N N . ARG A 1 278 ? 12.634 -5.222 -3.029 1.00 95.50 278 ARG A N 1
ATOM 2113 C CA . ARG A 1 278 ? 12.763 -6.664 -2.769 1.00 95.50 278 ARG A CA 1
ATOM 2114 C C . ARG A 1 278 ? 13.256 -6.923 -1.359 1.00 95.50 278 ARG A C 1
ATOM 2116 O O . ARG A 1 278 ? 14.254 -6.343 -0.926 1.00 95.50 278 ARG A O 1
ATOM 2123 N N . THR A 1 279 ? 12.586 -7.812 -0.635 1.00 95.94 279 THR A N 1
ATOM 2124 C CA . THR A 1 279 ? 12.992 -8.176 0.723 1.00 95.94 279 THR A CA 1
ATOM 2125 C C . THR A 1 279 ? 12.598 -9.602 1.088 1.00 95.94 279 THR A C 1
ATOM 2127 O O . THR A 1 279 ? 11.582 -10.127 0.659 1.00 95.94 279 THR A O 1
ATOM 2130 N N . THR A 1 280 ? 13.379 -10.234 1.963 1.00 96.00 280 THR A N 1
ATOM 2131 C CA . THR A 1 280 ? 13.068 -11.574 2.487 1.00 96.00 280 THR A CA 1
ATOM 2132 C C . THR A 1 280 ? 11.993 -11.562 3.573 1.00 96.00 280 THR A C 1
ATOM 2134 O O . THR A 1 280 ? 11.544 -12.619 4.011 1.00 96.00 280 THR A O 1
ATOM 2137 N N . LYS A 1 281 ? 11.594 -10.378 4.062 1.00 97.62 281 LYS A N 1
ATOM 2138 C CA . LYS A 1 281 ? 10.565 -10.223 5.101 1.00 97.62 281 LYS A CA 1
ATOM 2139 C C . LYS A 1 281 ? 9.587 -9.087 4.753 1.00 97.62 281 LYS A C 1
ATOM 2141 O O . LYS A 1 281 ? 9.622 -8.064 5.444 1.00 97.62 281 LYS A O 1
ATOM 2146 N N . PRO A 1 282 ? 8.714 -9.252 3.737 1.00 98.19 282 PRO A N 1
ATOM 2147 C CA . PRO A 1 282 ? 7.851 -8.177 3.232 1.00 98.19 282 PRO A CA 1
ATOM 2148 C C . PRO A 1 282 ? 6.998 -7.507 4.311 1.00 98.19 282 PRO A C 1
ATOM 2150 O O . PRO A 1 282 ? 7.126 -6.305 4.521 1.00 98.19 282 PRO A O 1
ATOM 2153 N N . ALA A 1 283 ? 6.253 -8.284 5.107 1.00 98.31 283 ALA A N 1
ATOM 2154 C CA . ALA A 1 283 ? 5.419 -7.743 6.189 1.00 98.31 283 ALA A CA 1
ATOM 2155 C C . ALA A 1 283 ? 6.227 -6.913 7.200 1.00 98.31 283 ALA A C 1
ATOM 2157 O O . ALA A 1 283 ? 5.830 -5.822 7.601 1.00 98.31 283 ALA A O 1
ATOM 2158 N N . ALA A 1 284 ? 7.395 -7.417 7.612 1.00 98.50 284 ALA A N 1
ATOM 2159 C CA . ALA A 1 284 ? 8.235 -6.720 8.579 1.00 98.50 284 ALA A CA 1
ATOM 2160 C C . ALA A 1 284 ? 8.866 -5.455 7.987 1.00 98.50 284 ALA A C 1
ATOM 2162 O O . ALA A 1 284 ? 9.150 -4.521 8.732 1.00 98.50 284 ALA A O 1
ATOM 2163 N N . TYR A 1 285 ? 9.143 -5.426 6.680 1.00 98.44 285 TYR A N 1
ATOM 2164 C CA . TYR A 1 285 ? 9.675 -4.233 6.032 1.00 98.44 285 TYR A CA 1
ATOM 2165 C C . TYR A 1 285 ? 8.596 -3.172 5.837 1.00 98.44 285 TYR A C 1
ATOM 2167 O O . TYR A 1 285 ? 8.823 -2.033 6.234 1.00 98.44 285 TYR A O 1
ATOM 2175 N N . PHE A 1 286 ? 7.412 -3.567 5.366 1.00 98.75 286 PHE A N 1
ATOM 2176 C CA . PHE A 1 286 ? 6.233 -2.709 5.293 1.00 98.75 286 PHE A CA 1
ATOM 2177 C C . PHE A 1 286 ? 5.959 -2.025 6.639 1.00 98.75 286 PHE A C 1
ATOM 2179 O O . PHE A 1 286 ? 5.878 -0.804 6.707 1.00 98.75 286 PHE A O 1
ATOM 2186 N N . LEU A 1 287 ? 5.929 -2.790 7.740 1.00 98.69 287 LEU A N 1
ATOM 2187 C CA . LEU A 1 287 ? 5.709 -2.237 9.082 1.00 98.69 287 LEU A CA 1
ATOM 2188 C C . LEU A 1 287 ? 6.807 -1.262 9.523 1.00 98.69 287 LEU A C 1
ATOM 2190 O O . LEU A 1 287 ? 6.500 -0.277 10.187 1.00 98.69 287 LEU A O 1
ATOM 2194 N N . ARG A 1 288 ? 8.075 -1.499 9.156 1.00 98.50 288 ARG A N 1
ATOM 2195 C CA . ARG A 1 288 ? 9.161 -0.544 9.445 1.00 98.50 288 ARG A CA 1
ATOM 2196 C C . ARG A 1 288 ? 8.978 0.769 8.690 1.00 98.50 288 ARG A C 1
ATOM 2198 O O . ARG A 1 288 ? 9.222 1.829 9.258 1.00 98.50 288 ARG A O 1
ATOM 2205 N N . VAL A 1 289 ? 8.564 0.703 7.425 1.00 98.56 289 VAL A N 1
ATOM 2206 C CA . VAL A 1 289 ? 8.259 1.905 6.639 1.00 98.56 289 VAL A CA 1
ATOM 2207 C C . VAL A 1 289 ? 7.060 2.629 7.249 1.00 98.56 289 VAL A C 1
ATOM 2209 O O . VAL A 1 289 ? 7.140 3.831 7.486 1.00 98.56 289 VAL A O 1
ATOM 2212 N N . ALA A 1 290 ? 6.001 1.902 7.603 1.00 98.69 290 ALA A N 1
ATOM 2213 C CA . ALA A 1 290 ? 4.811 2.469 8.222 1.00 98.69 290 ALA A CA 1
ATOM 2214 C C . ALA A 1 290 ? 5.123 3.186 9.551 1.00 98.69 290 ALA A C 1
ATOM 2216 O O . ALA A 1 290 ? 4.691 4.322 9.753 1.00 98.69 290 ALA A O 1
ATOM 2217 N N . ASP A 1 291 ? 5.943 2.580 10.416 1.00 98.44 291 ASP A N 1
ATOM 2218 C CA . ASP A 1 291 ? 6.404 3.199 11.667 1.00 98.44 291 ASP A CA 1
ATOM 2219 C C . ASP A 1 291 ? 7.194 4.493 11.408 1.00 98.44 291 ASP A C 1
ATOM 2221 O O . ASP A 1 291 ? 6.960 5.509 12.063 1.00 98.44 291 ASP A O 1
ATOM 2225 N N . SER A 1 292 ? 8.047 4.514 10.373 1.00 98.19 292 SER A N 1
ATOM 2226 C CA . SER A 1 292 ? 8.783 5.725 9.972 1.00 98.19 292 SER A CA 1
ATOM 2227 C C . SER A 1 292 ? 7.882 6.872 9.489 1.00 98.19 292 SER A C 1
ATOM 2229 O O . SER A 1 292 ? 8.295 8.030 9.524 1.00 98.19 292 SER A O 1
ATOM 2231 N N . LEU A 1 293 ? 6.648 6.556 9.082 1.00 98.12 293 LEU A N 1
ATOM 2232 C CA . LEU A 1 293 ? 5.607 7.504 8.676 1.00 98.12 293 LEU A CA 1
ATOM 2233 C C . LEU A 1 293 ? 4.600 7.804 9.801 1.00 98.12 293 LEU A C 1
ATOM 2235 O O . LEU A 1 293 ? 3.563 8.431 9.565 1.00 98.12 293 LEU A O 1
ATOM 2239 N N . GLY A 1 294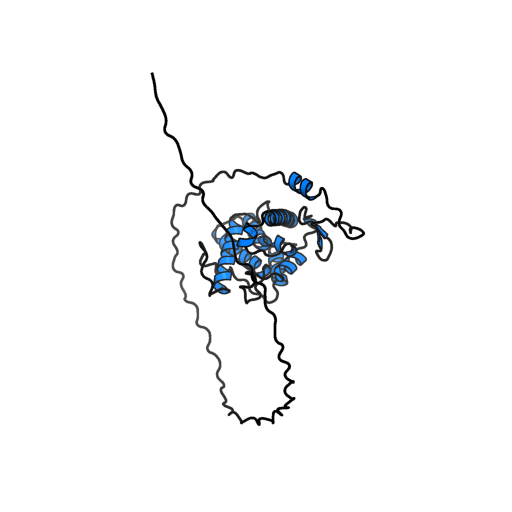 ? 4.860 7.327 11.022 1.00 97.81 294 GLY A N 1
ATOM 2240 C CA . GLY A 1 294 ? 3.975 7.519 12.169 1.00 97.81 294 GLY A CA 1
ATOM 2241 C C . GLY A 1 294 ? 2.626 6.807 12.032 1.00 97.81 294 GLY A C 1
ATOM 2242 O O . GLY A 1 294 ? 1.626 7.281 12.572 1.00 97.81 294 GLY A O 1
ATOM 2243 N N . LEU A 1 295 ? 2.555 5.710 11.276 1.00 97.19 295 LEU A N 1
ATOM 2244 C CA . LEU A 1 295 ? 1.377 4.842 11.212 1.00 97.19 295 LEU A CA 1
ATOM 2245 C C . LEU A 1 295 ? 1.430 3.824 12.362 1.00 97.19 295 LEU A C 1
ATOM 2247 O O . LEU A 1 295 ? 2.465 3.200 12.591 1.00 97.19 295 LEU A O 1
ATOM 2251 N N . ARG A 1 296 ? 0.324 3.672 13.101 1.00 84.69 296 ARG A N 1
ATOM 2252 C CA . ARG A 1 296 ? 0.189 2.751 14.243 1.00 84.69 296 ARG A CA 1
ATOM 2253 C C . ARG A 1 296 ? -1.167 2.061 14.249 1.00 84.69 296 ARG A C 1
ATOM 2255 O O . ARG A 1 296 ? -2.183 2.728 13.943 1.00 84.69 296 ARG A O 1
#

Mean predicted aligned error: 17.11 Å

Solvent-accessible surface area (backbone atoms only — not comparable to full-atom values): 19147 Å² total; per-residue (Å²): 134,88,83,85,84,86,85,89,81,91,83,87,82,84,91,78,90,87,84,89,80,82,92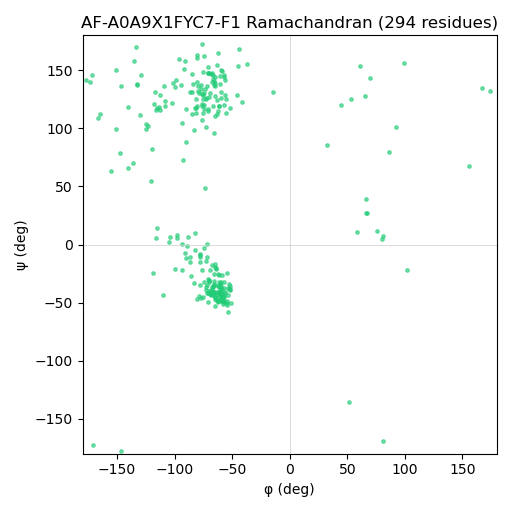,84,78,86,84,89,80,91,77,84,85,85,74,90,75,91,79,81,82,74,87,81,81,85,79,88,78,82,90,74,91,76,96,75,83,82,82,81,83,82,81,80,87,91,75,85,80,88,81,80,84,82,85,86,80,84,85,75,89,75,84,81,81,81,88,71,77,60,68,69,58,55,53,60,64,69,68,68,82,75,85,75,95,64,80,82,78,55,90,71,64,55,99,59,35,43,78,73,87,86,50,55,43,31,46,82,67,42,57,28,85,76,64,48,65,70,54,32,27,49,28,22,42,71,36,60,48,76,56,91,74,40,84,64,92,48,24,44,25,23,46,25,47,2,14,20,43,37,41,55,55,52,42,63,76,72,65,54,55,74,65,62,41,51,51,48,33,51,24,26,46,46,50,65,45,44,31,35,80,78,48,86,63,63,66,81,58,46,75,75,33,66,71,57,52,52,35,47,48,42,33,43,54,20,52,28,62,53,71,71,45,65,90,64,46,56,71,30,70,70,38,50,49,31,46,52,35,17,54,32,23,44,43,59,72,71,36,72,86,59,78,82,58,94,87,61,59,97,38,46,97,46,16,73,48,87,68,100,50,34,31,64,49,40,48,52,55,36,48,78,69,71,53,122

Foldseek 3Di:
DDDDDDDDDDDDDDDDDDDDDDDDDDDDDDDDDDDDDDDDDDDDDDDDDDDDDDPDDDDDDDDDDPDDDDDDDDDDDDDDDDDDDDPDDDLVVVVVVVQDDDDDPDPDADPPDDPQWDDLPPDTARLSAGALQPDDLLLLLVLQQQAAPPPPLFPDRHTSLQQLQLLLQLLQVVCVVVVDDPVVSLLLSLLSNCLCSLCSTLHDDDPVVVVVDPVSVSSSLNSSQSPCVNQVHPPCSNPDPSSVVSSLLLVLCCCVVRVVVDDDDPPRDPHDPSSGGDDPRSSVVSVVSCVVSVGD

Nearest PDB structures (foldseek):
  6zpa-assembly1_A  TM=6.052E-01  e=7.384E-03  Cyanophage S-2L
  1ynb-assembly1_A  TM=5.829E-01  e=2.083E-02  Archaeoglobus fulgidus DSM 4304
  2par-assembly1_A  TM=5.044E-01  e=8.885E-01  Escherichia coli K-12
  6zyv-assembly1_A  TM=2.528E-01  e=9.509E+00  Plasmodium chabaudi chabaudi

Sequence (296 aa):
MTKKKPTTTLKKSAPSLSGSVHPEAAPEHEGEPPKTASQTVGPVEPKPEAVTDATAKPPAPAAPPTTPAEFKMPADTKLTVGKLETNCEDPAALIAKASKDKEAPFMDVPEGWTESAVWTGKGYLDVLDPDPLAINLQEVARGLARQYRFGPAMEDDYTVAEHSVGAFRIMRSIGIDEGWDPQTRLNLERAALLHDAPEYLIGDMLSPIKRQCPAYRDIDGFMSRAVETRFGLPAFILECDEVREVDRLACDTEARVFLPKMPAWPGMSDGHPDGICRTTKPAAYFLRVADSLGLR

InterPro domains:
  IPR003607 HD/PDEase domain [cd00077] (158-196)
  IPR006674 HD domain [PF01966] (160-204)

Secondary structure (DSSP, 8-state):
---------------------PPPP-------------------PPPPPP------PPPPPPPPP--PPPP-PPP------------PPPHHHHHHHHSSS---SSSSPPTT--TTEEE-SSSEEESSS--GGG--HHHHHHHHTT-BTTGGG--S--BHHHHHHHHHHHHHHHHHHTT--HHHHHHHHHHHHHTTTTHHHH----HHHHTT-HHHHHHHHHHHHHHHHHHTPPTTGGGSHHHHHHHHHHHHHHHHHH-TTSPPPTT-----TT-----S-HHHHHHHHHHHTT--

Radius of gyration: 32.2 Å; Cα contacts (8 Å, |Δi|>4): 266; chains: 1; bounding box: 103×87×80 Å